Protein AF-A0A1F8E9X0-F1 (afdb_monomer_lite)

Sequence (240 aa):
MIKKILLISLILVPLVVGAEGIADKQIPKAEYLFHLYYDNGQLNADRDFQFKYDIISEEFIQGPLTTQFPYRGEIINVLGEIADHFIFDPKQGDVNFMKGKISVKAPYVADGQKVIFYDSQNQPILTIPVSDSSFCDDDGVCNADRGEDSLSCPKDCKQSLPVPPTATPTPSTGGSNGLWSGILYTLGGLILAGLAWWFFKRRKNTTSLPPPERPASSGRAGTPPNNVDTPPPPNPQNPI

Foldseek 3Di:
DDDPPDDDDPDPPPPPPPPPPPPPPPDQWKKKKFKWKAAQQAIGQDPVDPARIDIDSDHDDADDDQDPQWKKKFWAFLVRDGPDMGTDHQCSNPPPCRIDIDIDIGGDAQRTQKMFIAGSVRHTRDIGGPNVNRLAPLPLAQDVVSVGECVRHVSNHVDPDPPPPPPPDPPPDPDPDVPVVVVVVVVVVVVVVVVVVVVVVVVVPDDDDDDDDDDDDDDDDDDDDDDDDDDDDDDDDDDD

Secondary structure (DSSP, 8-state):
------------------------------EEEEEEEEETTEEEE-SS-SSSEEEESS---PPPP--SS-EEEEEEET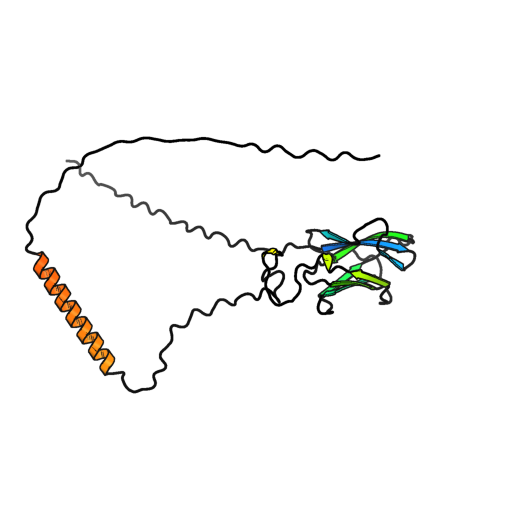TS-EEEEEEE-TTTT-TT--EEEEEEEEE--TTEEEEEEE-TTS-EEEEEE-GGG-----SS---GGGT--TTT-TTTS-----------------SS-HHHHHHHHHHHHHHHHHHHHHHHHHTT-----PPPPPP---------------PPPPPPPPP-

Radius of gyration: 37.39 Å; chains: 1; bounding box: 92×69×98 Å

Organism: NCBI:txid1802660

pLDDT: mean 77.02, std 20.47, range [37.19, 98.75]

Structure (mmCIF, N/CA/C/O backbone):
data_AF-A0A1F8E9X0-F1
#
_entry.id   AF-A0A1F8E9X0-F1
#
loop_
_atom_site.group_PDB
_atom_site.id
_atom_site.type_symbol
_atom_site.label_atom_id
_atom_site.label_alt_id
_atom_site.label_comp_id
_atom_site.label_asym_id
_atom_site.label_entity_id
_atom_site.label_seq_id
_atom_site.pdbx_PDB_ins_code
_atom_site.Cartn_x
_atom_site.Cartn_y
_atom_site.Cartn_z
_atom_site.occupancy
_atom_site.B_iso_or_equiv
_atom_site.auth_seq_id
_atom_site.auth_comp_id
_atom_site.auth_asym_id
_atom_site.auth_atom_id
_atom_site.pdbx_PDB_model_num
ATOM 1 N N . MET A 1 1 ? 17.754 58.394 -66.468 1.00 38.69 1 MET A N 1
ATOM 2 C CA . MET A 1 1 ? 18.370 57.050 -66.353 1.00 38.69 1 MET A CA 1
ATOM 3 C C . MET A 1 1 ? 18.176 56.556 -64.927 1.00 38.69 1 MET A C 1
ATOM 5 O O . MET A 1 1 ? 18.617 57.243 -64.019 1.00 38.69 1 MET A O 1
ATOM 9 N N . ILE A 1 2 ? 17.492 55.428 -64.715 1.00 37.19 2 ILE A N 1
ATOM 10 C CA . ILE A 1 2 ? 17.152 54.921 -63.372 1.00 37.19 2 ILE A CA 1
ATOM 11 C C . ILE A 1 2 ? 17.952 53.641 -63.107 1.00 37.19 2 ILE A C 1
ATOM 13 O O . ILE A 1 2 ? 17.772 52.643 -63.804 1.00 37.19 2 ILE A O 1
ATOM 17 N N . LYS A 1 3 ? 18.843 53.667 -62.106 1.00 43.59 3 LYS A N 1
ATOM 18 C CA . LYS A 1 3 ? 19.556 52.472 -61.631 1.00 43.59 3 LYS A CA 1
ATOM 19 C C . LYS A 1 3 ? 18.595 51.608 -60.812 1.00 43.59 3 LYS A C 1
ATOM 21 O O . LYS A 1 3 ? 18.179 52.012 -59.731 1.00 43.59 3 LYS A O 1
ATOM 26 N N . LYS A 1 4 ? 18.273 50.410 -61.304 1.00 46.84 4 LYS A N 1
ATOM 27 C CA . LYS A 1 4 ? 17.580 49.382 -60.515 1.00 46.84 4 LYS A CA 1
ATOM 28 C C . LYS A 1 4 ? 18.564 48.792 -59.501 1.00 46.84 4 LYS A C 1
ATOM 30 O O . LYS A 1 4 ? 19.416 47.992 -59.875 1.00 46.84 4 LYS A O 1
ATOM 35 N N . ILE A 1 5 ? 18.458 49.197 -58.237 1.00 52.59 5 ILE A N 1
ATOM 36 C CA . ILE A 1 5 ? 19.154 48.538 -57.124 1.00 52.59 5 ILE A CA 1
ATOM 37 C C . ILE A 1 5 ? 18.314 47.319 -56.740 1.00 52.59 5 ILE A C 1
ATOM 39 O O . ILE A 1 5 ? 17.203 47.462 -56.236 1.00 52.59 5 ILE A O 1
ATOM 43 N N . LEU A 1 6 ? 18.821 46.124 -57.042 1.00 51.53 6 LEU A N 1
ATOM 44 C CA . LEU A 1 6 ? 18.127 44.868 -56.771 1.00 51.53 6 LEU A CA 1
ATOM 45 C C . LEU A 1 6 ? 18.540 44.372 -55.381 1.00 51.53 6 LEU A C 1
ATOM 47 O O . LEU A 1 6 ? 19.606 43.791 -55.198 1.00 51.53 6 LEU A O 1
ATOM 51 N N . LEU A 1 7 ? 17.700 44.683 -54.395 1.00 46.94 7 LEU A N 1
ATOM 52 C CA . LEU A 1 7 ? 17.904 44.350 -52.989 1.00 46.94 7 LEU A CA 1
ATOM 53 C C . LEU A 1 7 ? 17.584 42.861 -52.776 1.00 46.94 7 LEU A C 1
ATOM 55 O O . LEU A 1 7 ? 16.424 42.471 -52.651 1.00 46.94 7 LEU A O 1
ATOM 59 N N . ILE A 1 8 ? 18.619 42.018 -52.790 1.00 52.53 8 ILE A N 1
ATOM 60 C CA . ILE A 1 8 ? 18.492 40.588 -52.483 1.00 52.53 8 ILE A CA 1
ATOM 61 C C . ILE A 1 8 ? 18.310 40.457 -50.970 1.00 52.53 8 ILE A C 1
ATOM 63 O O . ILE A 1 8 ? 19.276 40.489 -50.210 1.00 52.53 8 ILE A O 1
ATOM 67 N N . SER A 1 9 ? 17.054 40.343 -50.538 1.00 46.38 9 SER A N 1
ATOM 68 C CA . SER A 1 9 ? 16.719 40.055 -49.144 1.00 46.38 9 SER A CA 1
ATOM 69 C C . SER A 1 9 ? 17.098 38.607 -48.833 1.00 46.38 9 SER A C 1
ATOM 71 O O . SER A 1 9 ? 16.414 37.668 -49.244 1.00 46.38 9 SER A O 1
ATOM 73 N N . LEU A 1 10 ? 18.234 38.424 -48.157 1.00 54.06 10 LEU A N 1
ATOM 74 C CA . LEU A 1 10 ? 18.711 37.121 -47.709 1.00 54.06 10 LEU A CA 1
ATOM 75 C C . LEU A 1 10 ? 17.874 36.681 -46.501 1.00 54.06 10 LEU A C 1
ATOM 77 O O . LEU A 1 10 ? 18.189 37.016 -45.360 1.00 54.06 10 LEU A O 1
ATOM 81 N N . ILE A 1 11 ? 16.790 35.951 -46.760 1.00 51.44 11 ILE A N 1
ATOM 82 C CA . ILE A 1 11 ? 15.940 35.383 -45.710 1.00 51.44 11 ILE A CA 1
ATOM 83 C C . ILE A 1 11 ? 16.739 34.291 -44.987 1.00 51.44 11 ILE A C 1
ATOM 85 O O . ILE A 1 11 ? 16.805 33.150 -45.444 1.00 51.44 11 ILE A O 1
ATOM 89 N N . LEU A 1 12 ? 17.339 34.640 -43.844 1.00 44.72 12 LEU A N 1
ATOM 90 C CA . LEU A 1 12 ? 17.725 33.650 -42.843 1.00 44.72 12 LEU A CA 1
ATOM 91 C C . LEU A 1 12 ? 16.437 33.015 -42.315 1.00 44.72 12 LEU A C 1
ATOM 93 O O . LEU A 1 12 ? 15.734 33.610 -41.503 1.00 44.72 12 LEU A O 1
ATOM 97 N N . VAL A 1 13 ? 16.141 31.801 -42.771 1.00 54.06 13 VAL A N 1
ATOM 98 C CA . VAL A 1 13 ? 15.216 30.916 -42.065 1.00 54.06 13 VAL A CA 1
ATOM 99 C C . VAL A 1 13 ? 16.012 30.312 -40.906 1.00 54.06 13 VAL A C 1
ATOM 101 O O . VAL A 1 13 ? 16.928 29.529 -41.174 1.00 54.06 13 VAL A O 1
ATOM 104 N N . PRO A 1 14 ? 15.739 30.662 -39.634 1.00 53.19 14 PRO A N 1
ATOM 105 C CA . PRO A 1 14 ? 16.320 29.925 -38.526 1.00 53.19 14 PRO A CA 1
ATOM 106 C C . PRO A 1 14 ? 15.795 28.493 -38.604 1.00 53.19 14 PRO A C 1
ATOM 108 O O . PRO A 1 14 ? 14.588 28.257 -38.539 1.00 53.19 14 PRO A O 1
ATOM 111 N N . LEU A 1 15 ? 16.709 27.539 -38.776 1.00 51.22 15 LEU A N 1
ATOM 112 C CA . LEU A 1 15 ? 16.383 26.125 -38.688 1.00 51.22 15 LEU A CA 1
ATOM 113 C C . LEU A 1 15 ? 16.043 25.843 -37.219 1.00 51.22 15 LEU A C 1
ATOM 115 O O . LEU A 1 15 ? 16.935 25.627 -36.399 1.00 51.22 15 LEU A O 1
ATOM 119 N N . VAL A 1 16 ? 14.757 25.918 -36.871 1.00 50.31 16 VAL A N 1
ATOM 120 C CA . VAL A 1 16 ? 14.269 25.488 -35.560 1.00 50.31 16 VAL A CA 1
ATOM 121 C C . VAL A 1 16 ? 14.389 23.972 -35.537 1.00 50.31 16 VAL A C 1
ATOM 123 O O . VAL A 1 16 ? 13.479 23.250 -35.938 1.00 50.31 16 VAL A O 1
ATOM 126 N N . VAL A 1 17 ? 15.560 23.497 -35.114 1.00 56.03 17 VAL A N 1
ATOM 127 C CA . VAL A 1 17 ? 15.755 22.108 -34.720 1.00 56.03 17 VAL A CA 1
ATOM 128 C C . VAL A 1 17 ? 14.880 21.914 -33.493 1.00 56.03 17 VAL A C 1
ATOM 130 O O . VAL A 1 17 ? 15.237 22.332 -32.391 1.00 56.03 17 VAL A O 1
ATOM 133 N N . GLY A 1 18 ? 13.697 21.344 -33.710 1.00 46.78 18 GLY A N 1
ATOM 134 C CA . GLY A 1 18 ? 12.870 20.850 -32.628 1.00 46.78 18 GLY A CA 1
ATOM 135 C C . GLY A 1 18 ? 13.667 19.784 -31.900 1.00 46.78 18 GLY A C 1
ATOM 136 O O . GLY A 1 18 ? 13.827 18.678 -32.409 1.00 46.78 18 GLY A O 1
ATOM 137 N N . ALA A 1 19 ? 14.190 20.127 -30.726 1.00 49.09 19 ALA A N 1
ATOM 138 C CA . ALA A 1 19 ? 14.496 19.119 -29.736 1.00 49.09 19 ALA A CA 1
ATOM 139 C C . ALA A 1 19 ? 13.147 18.509 -29.354 1.00 49.09 19 ALA A C 1
ATOM 141 O O . ALA A 1 19 ? 12.387 19.109 -28.592 1.00 49.09 19 ALA A O 1
ATOM 142 N N . GLU A 1 20 ? 12.821 17.366 -29.957 1.00 49.94 20 GLU A N 1
ATOM 143 C CA . GLU A 1 20 ? 11.763 16.500 -29.460 1.00 49.94 20 GLU A CA 1
ATOM 144 C C . GLU A 1 20 ? 12.139 16.195 -28.016 1.00 49.94 20 GLU A C 1
ATOM 146 O O . GLU A 1 20 ? 13.134 15.519 -27.746 1.00 49.94 20 GLU A O 1
ATOM 151 N N . GLY A 1 21 ? 11.421 16.834 -27.090 1.00 43.50 21 GLY A N 1
ATOM 152 C CA . GLY A 1 21 ? 11.685 16.685 -25.673 1.00 43.50 21 GLY A CA 1
ATOM 153 C C . GLY A 1 21 ? 11.582 15.207 -25.360 1.00 43.50 21 GLY A C 1
ATOM 154 O O . GLY A 1 21 ? 10.518 14.622 -25.563 1.00 43.50 21 GLY A O 1
ATOM 155 N N . ILE A 1 22 ? 12.690 14.620 -24.904 1.00 51.88 22 ILE A N 1
ATOM 156 C CA . ILE A 1 22 ? 12.687 13.277 -24.340 1.00 51.88 22 ILE A CA 1
ATOM 157 C C . ILE A 1 22 ? 11.659 13.356 -23.219 1.00 51.88 22 ILE A C 1
ATOM 159 O O . ILE A 1 22 ? 11.894 14.046 -22.226 1.00 51.88 22 ILE A O 1
ATOM 163 N N . ALA A 1 23 ? 10.485 12.768 -23.444 1.00 49.59 23 ALA A N 1
ATOM 164 C CA . ALA A 1 23 ? 9.436 12.742 -22.449 1.00 49.59 23 ALA A CA 1
ATOM 165 C C . ALA A 1 23 ? 10.015 11.949 -21.286 1.00 49.59 23 ALA A C 1
ATOM 167 O O . ALA A 1 23 ? 10.199 10.736 -21.407 1.00 49.59 23 ALA A O 1
ATOM 168 N N . ASP A 1 24 ? 10.397 12.662 -20.226 1.00 49.28 24 ASP A N 1
ATOM 169 C CA . ASP A 1 24 ? 10.934 12.053 -19.024 1.00 49.28 24 ASP A CA 1
ATOM 170 C C . ASP A 1 24 ? 9.857 11.092 -18.536 1.00 49.28 24 ASP A C 1
ATOM 172 O O . ASP A 1 24 ? 8.748 11.515 -18.187 1.00 49.28 24 ASP A O 1
ATOM 176 N N . LYS A 1 25 ? 10.127 9.791 -18.688 1.00 55.78 25 LYS A N 1
ATOM 177 C CA . LYS A 1 25 ? 9.140 8.721 -18.537 1.00 55.78 25 LYS A CA 1
ATOM 178 C C . LYS A 1 25 ? 8.979 8.478 -17.044 1.00 55.78 25 LYS A C 1
ATOM 180 O O . LYS A 1 25 ? 9.417 7.468 -16.505 1.00 55.78 25 LYS A O 1
ATOM 185 N N . GLN A 1 26 ? 8.428 9.489 -16.379 1.00 59.59 26 GLN A N 1
ATOM 186 C CA . GLN A 1 26 ? 8.300 9.568 -14.942 1.00 59.59 26 GLN A CA 1
ATOM 187 C C . GLN A 1 26 ? 7.555 8.322 -14.476 1.00 59.59 26 GLN A C 1
ATOM 189 O O . GLN A 1 26 ? 6.433 8.076 -14.927 1.00 59.59 26 GLN A O 1
ATOM 194 N N . ILE A 1 27 ? 8.207 7.530 -13.616 1.00 64.12 27 ILE A N 1
ATOM 195 C CA . ILE A 1 27 ? 7.615 6.322 -13.036 1.00 64.12 27 ILE A CA 1
ATOM 196 C C . ILE A 1 27 ? 6.229 6.720 -12.513 1.00 64.12 27 ILE A C 1
ATOM 198 O O . ILE A 1 27 ? 6.151 7.702 -11.762 1.00 64.12 27 ILE A O 1
ATOM 202 N N . PRO A 1 28 ? 5.144 6.034 -12.921 1.00 70.56 28 PRO A N 1
ATOM 203 C CA . PRO A 1 28 ? 3.815 6.371 -12.446 1.00 70.56 28 PRO A CA 1
ATOM 204 C C . PRO A 1 28 ? 3.815 6.236 -10.927 1.00 70.56 28 PRO A C 1
ATOM 206 O O . PRO A 1 28 ? 3.950 5.135 -10.393 1.00 70.56 28 PRO A O 1
ATOM 209 N N . LYS A 1 29 ? 3.719 7.374 -10.233 1.00 87.62 29 LYS A N 1
ATOM 210 C CA . LYS A 1 29 ? 3.630 7.385 -8.777 1.00 87.62 29 LYS A CA 1
ATOM 211 C C . LYS A 1 29 ? 2.359 6.638 -8.399 1.00 87.62 29 LYS A C 1
ATOM 213 O O . LYS A 1 29 ? 1.285 6.951 -8.917 1.00 87.62 29 LYS A O 1
ATOM 218 N N . ALA A 1 30 ? 2.527 5.628 -7.562 1.00 92.88 30 ALA A N 1
ATOM 219 C CA . ALA A 1 30 ? 1.453 4.762 -7.138 1.00 92.88 30 ALA A CA 1
ATOM 220 C C . ALA A 1 30 ? 1.531 4.509 -5.632 1.00 92.88 30 ALA A C 1
ATOM 222 O O . ALA A 1 30 ? 2.587 4.626 -5.002 1.00 92.88 30 ALA A O 1
ATOM 223 N N . GLU A 1 31 ? 0.401 4.106 -5.076 1.00 96.81 31 GLU A N 1
ATOM 224 C CA . GLU A 1 31 ? 0.268 3.651 -3.702 1.00 96.81 31 GLU A CA 1
ATOM 225 C C . GLU A 1 31 ? -0.640 2.420 -3.635 1.00 96.81 31 GLU A C 1
ATOM 227 O O . GLU A 1 31 ? -1.533 2.228 -4.466 1.00 96.81 31 GLU A O 1
ATOM 232 N N . TYR A 1 32 ? -0.413 1.586 -2.625 1.00 97.81 32 TYR A N 1
ATOM 233 C CA . TYR A 1 32 ? -1.356 0.547 -2.238 1.00 97.81 32 TYR A CA 1
ATOM 234 C C . TYR A 1 32 ? -2.460 1.150 -1.370 1.00 97.81 32 TYR A C 1
ATOM 236 O O . TYR A 1 32 ? -2.167 1.866 -0.410 1.00 97.81 32 TYR A O 1
ATOM 244 N N . LEU A 1 33 ? -3.714 0.782 -1.634 1.00 98.06 33 LEU A N 1
ATOM 245 C CA . LEU A 1 33 ? -4.841 1.026 -0.735 1.00 98.06 33 LEU A CA 1
ATOM 246 C C . LEU A 1 33 ? -5.332 -0.305 -0.162 1.00 98.06 33 LEU A C 1
ATOM 248 O O . LEU A 1 33 ? -6.065 -1.029 -0.826 1.00 98.06 33 LEU A O 1
ATOM 252 N N . PHE A 1 34 ? -4.939 -0.637 1.068 1.00 98.38 34 PHE A N 1
ATOM 253 C CA . PHE A 1 34 ? -5.352 -1.871 1.744 1.00 98.38 34 PHE A CA 1
ATOM 254 C C . PHE A 1 34 ? -6.762 -1.760 2.330 1.00 98.38 34 PHE A C 1
ATOM 256 O O . PHE A 1 34 ? -7.045 -0.820 3.075 1.00 98.38 34 PHE A O 1
ATOM 263 N N . HIS A 1 35 ? -7.606 -2.764 2.074 1.00 98.19 35 HIS A N 1
ATOM 264 C CA . HIS A 1 35 ? -8.963 -2.878 2.625 1.00 98.19 35 HIS A CA 1
ATOM 265 C C . HIS A 1 35 ? -8.959 -3.805 3.835 1.00 98.19 35 HIS A C 1
ATOM 267 O O . HIS A 1 35 ? -8.806 -5.024 3.705 1.00 98.19 35 HIS A O 1
ATOM 273 N N . LEU A 1 36 ? -9.101 -3.229 5.027 1.00 98.19 36 LEU A N 1
ATOM 274 C CA . LEU A 1 36 ? -8.889 -3.920 6.296 1.00 98.19 36 LEU A CA 1
ATOM 275 C C . LEU A 1 36 ? -10.113 -3.804 7.212 1.00 98.19 36 LEU A C 1
ATOM 277 O O . LEU A 1 36 ? -10.936 -2.898 7.095 1.00 98.19 36 LEU A O 1
ATOM 281 N N . TYR A 1 37 ? -10.210 -4.718 8.171 1.00 98.25 37 TYR A N 1
ATOM 282 C CA . TYR A 1 37 ? -11.173 -4.684 9.262 1.00 98.25 37 TYR A CA 1
ATOM 283 C C . TYR A 1 37 ? -10.427 -4.649 10.596 1.00 98.25 37 TYR A C 1
ATOM 285 O O . TYR A 1 37 ? -9.670 -5.566 10.921 1.00 98.25 37 TYR A O 1
ATOM 293 N N . TYR A 1 38 ? -10.648 -3.592 11.368 1.00 98.31 38 TYR A N 1
ATOM 294 C CA . TYR A 1 38 ? -10.141 -3.444 12.726 1.00 98.31 38 TYR A CA 1
ATOM 295 C C . TYR A 1 38 ? -11.155 -4.008 13.726 1.00 98.31 38 TYR A C 1
ATOM 297 O O . TYR A 1 38 ? -12.349 -3.722 13.614 1.00 98.31 38 TYR A O 1
ATOM 305 N N . ASP A 1 39 ? -10.694 -4.763 14.724 1.00 97.62 39 ASP A N 1
ATOM 306 C CA . ASP A 1 39 ? -11.513 -5.198 15.864 1.00 97.62 39 ASP A CA 1
ATOM 307 C C . ASP A 1 39 ? -10.682 -5.207 17.154 1.00 97.62 39 ASP A C 1
ATOM 309 O O . ASP A 1 39 ? -9.853 -6.087 17.376 1.00 97.62 39 ASP A O 1
ATOM 313 N N . ASN A 1 40 ? -10.879 -4.194 18.002 1.00 94.75 40 ASN A N 1
ATOM 314 C CA . ASN A 1 40 ? -10.320 -4.077 19.354 1.00 94.75 40 ASN A CA 1
ATOM 315 C C . ASN A 1 40 ? -8.809 -4.350 19.478 1.00 94.75 40 ASN A C 1
ATOM 317 O O . ASN A 1 40 ? -8.346 -4.936 20.455 1.00 94.75 40 ASN A O 1
ATOM 321 N N . GLY A 1 41 ? -8.029 -3.892 18.498 1.00 93.19 41 GLY A N 1
ATOM 322 C CA . GLY A 1 41 ? -6.574 -4.067 18.465 1.00 93.19 41 GLY A CA 1
ATOM 323 C C . GLY A 1 41 ? -6.092 -5.202 17.560 1.00 93.19 41 GLY A C 1
ATOM 324 O O . GLY A 1 41 ? -4.894 -5.326 17.338 1.00 93.19 41 GLY A O 1
ATOM 325 N N . GLN A 1 42 ? -7.002 -5.999 17.001 1.00 95.94 42 GLN A N 1
ATOM 326 C CA . GLN A 1 42 ? -6.704 -6.909 15.898 1.00 95.94 42 GLN A CA 1
ATOM 327 C C . GLN A 1 42 ? -6.953 -6.221 14.555 1.00 95.94 42 GLN A C 1
ATOM 329 O O . GLN A 1 42 ? -7.802 -5.331 14.438 1.00 95.94 42 GLN A O 1
ATOM 334 N N . LEU A 1 43 ? -6.210 -6.651 13.537 1.00 97.56 43 LEU A N 1
ATOM 335 C CA . LEU A 1 43 ? -6.289 -6.138 12.178 1.00 97.56 43 LEU A CA 1
ATOM 336 C C . LEU A 1 43 ? -6.377 -7.318 11.216 1.00 97.56 43 LEU A C 1
ATOM 338 O O . LEU A 1 43 ? -5.438 -8.099 11.094 1.00 97.56 43 LEU A O 1
ATOM 342 N N . ASN A 1 44 ? -7.502 -7.429 10.524 1.00 97.69 44 ASN A N 1
ATOM 343 C CA . ASN A 1 44 ? -7.772 -8.493 9.568 1.00 97.69 44 ASN A CA 1
ATOM 344 C C . ASN A 1 44 ? -7.913 -7.886 8.167 1.00 97.69 44 ASN A C 1
ATOM 346 O O . ASN A 1 44 ? -8.304 -6.730 8.028 1.00 97.69 44 ASN A O 1
ATOM 350 N N . ALA A 1 45 ? -7.654 -8.658 7.114 1.00 97.19 45 ALA A N 1
ATOM 351 C CA . ALA A 1 45 ? -8.038 -8.238 5.767 1.00 97.19 45 ALA A CA 1
ATOM 352 C C . ALA A 1 45 ? -9.577 -8.233 5.644 1.00 97.19 45 ALA A C 1
ATOM 354 O O . ALA A 1 45 ? -10.226 -9.161 6.140 1.00 97.19 45 ALA A O 1
ATOM 355 N N . ASP A 1 46 ? -10.169 -7.222 4.997 1.00 96.75 46 ASP A N 1
ATOM 356 C CA . ASP A 1 46 ? -11.628 -7.151 4.843 1.00 96.75 46 ASP A CA 1
ATOM 357 C C . ASP A 1 46 ? -12.127 -8.380 4.063 1.00 96.75 46 ASP A C 1
ATOM 359 O O . ASP A 1 46 ? -11.543 -8.807 3.060 1.00 96.75 46 ASP A O 1
ATOM 363 N N . ARG A 1 47 ? -13.191 -9.005 4.567 1.00 95.50 47 ARG A N 1
ATOM 364 C CA . ARG A 1 47 ? -13.776 -10.225 4.005 1.00 95.50 47 ARG A CA 1
ATOM 365 C C . ARG A 1 47 ? -14.680 -9.943 2.812 1.00 95.50 47 ARG A C 1
ATOM 367 O O . ARG A 1 47 ? -14.866 -10.850 2.007 1.00 95.50 47 ARG A O 1
ATOM 374 N N . ASP A 1 48 ? -15.187 -8.719 2.693 1.00 95.88 48 ASP A N 1
ATOM 375 C CA . ASP A 1 48 ? -16.152 -8.349 1.655 1.00 95.88 48 ASP A CA 1
ATOM 376 C C . ASP A 1 48 ? -15.475 -7.980 0.323 1.00 95.88 48 ASP A C 1
ATOM 378 O O . ASP A 1 48 ? -16.138 -7.923 -0.709 1.00 95.88 48 ASP A O 1
ATOM 382 N N . PHE A 1 49 ? -14.153 -7.770 0.325 1.00 92.88 49 PHE A N 1
ATOM 383 C CA . PHE A 1 49 ? -13.364 -7.540 -0.885 1.00 92.88 49 PHE A CA 1
ATOM 384 C C . PHE A 1 49 ? -12.673 -8.827 -1.350 1.00 92.88 49 PHE A C 1
ATOM 386 O O . PHE A 1 49 ? -12.074 -9.555 -0.552 1.00 92.88 49 PHE A O 1
ATOM 393 N N . GLN A 1 50 ? -12.710 -9.095 -2.658 1.00 90.25 50 GLN A N 1
ATOM 394 C CA . GLN A 1 50 ? -11.974 -10.204 -3.272 1.00 90.25 50 GLN A CA 1
ATOM 395 C C . GLN A 1 50 ? -10.457 -9.976 -3.164 1.00 90.25 50 GLN A C 1
ATOM 397 O O . GLN A 1 50 ? -9.743 -10.819 -2.620 1.00 90.25 50 GLN A O 1
ATOM 402 N N . PHE A 1 51 ? -9.992 -8.810 -3.614 1.00 90.88 51 PHE A N 1
ATOM 403 C CA . PHE A 1 51 ? -8.610 -8.349 -3.486 1.00 90.88 51 PHE A CA 1
ATOM 404 C C . PHE A 1 51 ? -8.431 -7.604 -2.160 1.00 90.88 51 PHE A C 1
ATOM 406 O O . PHE A 1 51 ? -9.340 -6.916 -1.706 1.00 90.88 51 PHE A O 1
ATOM 413 N N . LYS A 1 52 ? -7.287 -7.774 -1.487 1.00 95.75 52 LYS A N 1
ATOM 414 C CA . LYS A 1 52 ? -7.066 -7.174 -0.150 1.00 95.75 52 LYS A CA 1
ATOM 415 C C . LYS A 1 52 ? -6.461 -5.774 -0.205 1.00 95.75 52 LYS A C 1
ATOM 417 O O . LYS A 1 52 ? -6.309 -5.127 0.829 1.00 95.75 52 LYS A O 1
ATOM 422 N N . TYR A 1 53 ? -6.138 -5.329 -1.409 1.00 97.75 53 TYR A N 1
ATOM 423 C CA . TYR A 1 53 ? -5.629 -4.013 -1.726 1.00 97.75 53 TYR A CA 1
ATOM 424 C C . TYR A 1 53 ? -5.974 -3.669 -3.175 1.00 97.75 53 TYR A C 1
ATOM 426 O O . TYR A 1 53 ? -6.153 -4.575 -3.992 1.00 97.75 53 TYR A O 1
ATOM 434 N N . ASP A 1 54 ? -6.004 -2.376 -3.471 1.00 96.88 54 ASP A N 1
ATOM 435 C CA . ASP A 1 54 ? -5.939 -1.834 -4.828 1.00 96.88 54 ASP A CA 1
ATOM 436 C C . ASP A 1 54 ? -4.591 -1.123 -5.041 1.00 96.88 54 ASP A C 1
ATOM 438 O O . ASP A 1 54 ? -3.902 -0.783 -4.074 1.00 96.88 54 ASP A O 1
ATOM 442 N N . ILE A 1 55 ? -4.228 -0.868 -6.300 1.00 95.44 55 ILE A N 1
ATOM 443 C CA . ILE A 1 55 ? -3.136 0.044 -6.671 1.00 95.44 55 ILE A CA 1
ATOM 444 C C . ILE A 1 55 ? -3.777 1.312 -7.228 1.00 95.44 55 ILE A C 1
ATOM 446 O O . ILE A 1 55 ? -4.549 1.243 -8.187 1.00 95.44 55 ILE A O 1
ATOM 450 N N . ILE A 1 56 ? -3.451 2.465 -6.655 1.00 95.94 56 ILE A N 1
ATOM 451 C CA . ILE A 1 56 ? -3.956 3.764 -7.106 1.00 95.94 56 ILE A CA 1
ATOM 452 C C . ILE A 1 56 ? -2.791 4.550 -7.697 1.00 95.94 56 ILE A C 1
ATOM 454 O O . ILE A 1 56 ? -1.717 4.594 -7.104 1.00 95.94 56 ILE A O 1
ATOM 458 N N . SER A 1 57 ? -2.993 5.187 -8.854 1.00 93.56 57 SER A N 1
ATOM 459 C CA . SER A 1 57 ? -2.012 6.081 -9.494 1.00 93.56 57 SER A CA 1
ATOM 460 C C . SER A 1 57 ? -1.948 7.456 -8.806 1.00 93.56 57 SER A C 1
ATOM 462 O O . SER A 1 57 ? -2.138 8.497 -9.435 1.00 93.56 57 SER A O 1
ATOM 464 N N . GLU A 1 58 ? -1.729 7.441 -7.493 1.00 93.88 58 GLU A N 1
ATOM 465 C CA . GLU A 1 58 ? -1.499 8.603 -6.638 1.00 93.88 58 GLU A CA 1
ATOM 466 C C . GLU A 1 58 ? -0.096 8.524 -6.018 1.00 93.88 58 GLU A C 1
ATOM 468 O O . GLU A 1 58 ? 0.471 7.451 -5.824 1.00 93.88 58 GLU A O 1
ATOM 473 N N . GLU A 1 59 ? 0.483 9.677 -5.688 1.00 93.75 59 GLU A N 1
ATOM 474 C CA . GLU A 1 59 ? 1.686 9.721 -4.859 1.00 93.75 59 GLU A CA 1
ATOM 475 C C . GLU A 1 59 ? 1.322 9.405 -3.409 1.00 93.75 59 GLU A C 1
ATOM 477 O O . GLU A 1 59 ? 0.439 10.055 -2.846 1.00 93.75 59 GLU A O 1
ATOM 482 N N . PHE A 1 60 ? 2.026 8.447 -2.795 1.00 96.12 60 PHE A N 1
ATOM 483 C CA . PHE A 1 60 ? 1.833 8.140 -1.383 1.00 96.12 60 PHE A CA 1
ATOM 484 C C . PHE A 1 60 ? 2.121 9.372 -0.519 1.00 96.12 60 PHE A C 1
ATOM 486 O O . PHE A 1 60 ? 3.255 9.847 -0.421 1.00 96.12 60 PHE A O 1
ATOM 493 N N . ILE A 1 61 ? 1.080 9.861 0.151 1.00 95.75 61 ILE A N 1
ATOM 494 C CA . ILE A 1 61 ? 1.172 10.905 1.167 1.00 95.75 61 ILE A CA 1
ATOM 495 C C . ILE A 1 61 ? 0.704 10.299 2.483 1.00 95.75 61 ILE A C 1
ATOM 497 O O . ILE A 1 61 ? -0.449 9.885 2.625 1.00 95.75 61 ILE A O 1
ATOM 501 N N . GLN A 1 62 ? 1.604 10.268 3.464 1.00 95.69 62 GLN A N 1
ATOM 502 C CA . GLN A 1 62 ? 1.302 9.755 4.791 1.00 95.69 62 GLN A CA 1
ATOM 503 C C . GLN A 1 62 ? 0.159 10.555 5.439 1.00 95.69 62 GLN A C 1
ATOM 505 O O . GLN A 1 62 ? 0.229 11.779 5.575 1.00 95.69 62 GLN A O 1
ATOM 510 N N . GLY A 1 63 ? -0.893 9.847 5.858 1.00 90.81 63 GLY A N 1
ATOM 511 C CA . GLY A 1 63 ? -2.045 10.443 6.533 1.00 90.81 63 GLY A CA 1
ATOM 512 C C . GLY A 1 63 ? -1.708 11.033 7.914 1.00 90.81 63 GLY A C 1
ATOM 513 O O . GLY A 1 63 ? -0.679 10.695 8.508 1.00 90.81 63 GLY A O 1
ATOM 514 N N . PRO A 1 64 ? -2.577 11.905 8.459 1.00 93.00 64 PRO A N 1
ATOM 515 C CA . PRO A 1 64 ? -2.376 12.492 9.779 1.00 93.00 64 PRO A CA 1
ATOM 516 C C . PRO A 1 64 ? -2.360 11.416 10.873 1.00 93.00 64 PRO A C 1
ATOM 518 O O . PRO A 1 64 ? -3.184 10.502 10.880 1.00 93.00 64 PRO A O 1
ATOM 521 N N . LEU A 1 65 ? -1.442 11.558 11.831 1.00 95.88 65 LEU A N 1
ATOM 522 C CA . LEU A 1 65 ? -1.349 10.687 13.001 1.00 95.88 65 LEU A CA 1
ATOM 523 C C . LEU A 1 65 ? -1.936 11.378 14.228 1.00 95.88 65 LEU A C 1
ATOM 525 O O . LEU A 1 65 ? -1.423 12.388 14.706 1.00 95.88 65 LEU A O 1
ATOM 529 N N . THR A 1 66 ? -3.005 10.793 14.747 1.00 95.62 66 THR A N 1
ATOM 530 C CA . THR A 1 66 ? -3.770 11.267 15.908 1.00 95.62 66 THR A CA 1
ATOM 531 C C . THR A 1 66 ? -3.517 10.462 17.184 1.00 95.62 66 THR A C 1
ATOM 533 O O . THR A 1 66 ? -3.970 10.846 18.261 1.00 95.62 66 THR A O 1
ATOM 536 N N . THR A 1 67 ? -2.753 9.374 17.085 1.00 94.56 67 THR A N 1
ATOM 537 C CA . THR A 1 67 ? -2.361 8.499 18.195 1.00 94.56 67 THR A CA 1
ATOM 538 C C . THR A 1 67 ? -0.875 8.651 18.524 1.00 94.56 67 THR A C 1
ATOM 540 O O . THR A 1 67 ? -0.046 8.864 17.642 1.00 94.56 67 THR A O 1
ATOM 543 N N . GLN A 1 68 ? -0.523 8.489 19.803 1.00 94.56 68 GLN A N 1
ATOM 544 C CA . GLN A 1 68 ? 0.875 8.384 20.251 1.00 94.56 68 GLN A CA 1
ATOM 545 C C . GLN A 1 68 ? 1.498 7.018 19.921 1.00 94.56 68 GLN A C 1
ATOM 547 O O . GLN A 1 68 ? 2.716 6.871 19.941 1.00 94.56 68 GLN A O 1
ATOM 552 N N . PHE A 1 69 ? 0.658 6.023 19.628 1.00 95.44 69 PHE A N 1
ATOM 553 C CA . PHE A 1 69 ? 1.043 4.633 19.416 1.00 95.44 69 PHE A CA 1
ATOM 554 C C . PHE A 1 69 ? 0.467 4.140 18.076 1.00 95.44 69 PHE A C 1
ATOM 556 O O . PHE A 1 69 ? -0.547 3.434 18.070 1.00 95.44 69 PHE A O 1
ATOM 563 N N . PRO A 1 70 ? 1.038 4.577 16.937 1.00 97.38 70 PRO A N 1
ATOM 564 C CA . PRO A 1 70 ? 0.568 4.184 15.614 1.00 97.38 70 PRO A CA 1
ATOM 565 C C . PRO A 1 70 ? 0.908 2.722 15.315 1.00 97.38 70 PRO A C 1
ATOM 567 O O . PRO A 1 70 ? 1.796 2.131 15.928 1.00 97.38 70 PRO A O 1
ATOM 570 N N . TYR A 1 71 ? 0.199 2.154 14.346 1.00 98.19 71 TYR A N 1
ATOM 571 C CA . TYR A 1 71 ? 0.528 0.855 13.764 1.00 98.19 71 TYR A CA 1
ATOM 572 C C . TYR A 1 71 ? 1.553 1.074 12.644 1.00 98.19 71 TYR A C 1
ATOM 574 O O . TYR A 1 71 ? 1.593 2.157 12.052 1.00 98.19 71 TYR A O 1
ATOM 582 N N . ARG A 1 72 ? 2.374 0.062 12.340 1.00 98.31 72 ARG A N 1
ATOM 583 C CA . ARG A 1 72 ? 3.353 0.101 11.236 1.00 98.31 72 ARG A CA 1
ATOM 584 C C . ARG A 1 72 ? 3.017 -0.954 10.190 1.00 98.31 72 ARG A C 1
ATOM 586 O O . ARG A 1 72 ? 2.564 -2.037 10.538 1.00 98.31 72 ARG A O 1
ATOM 593 N N . GLY A 1 73 ? 3.275 -0.661 8.925 1.00 98.62 73 GLY A N 1
ATOM 594 C CA . GLY A 1 73 ? 3.451 -1.666 7.885 1.00 98.62 73 GLY A CA 1
ATOM 595 C C . GLY A 1 73 ? 4.876 -1.635 7.339 1.00 98.62 73 GLY A C 1
ATOM 596 O O . GLY A 1 73 ? 5.483 -0.569 7.251 1.00 98.62 73 GLY A O 1
ATOM 597 N N . GLU A 1 74 ? 5.407 -2.800 6.985 1.00 98.75 74 GLU A N 1
ATOM 598 C CA . GLU A 1 74 ? 6.675 -2.966 6.266 1.00 98.75 74 GLU A CA 1
ATOM 599 C C . GLU A 1 74 ? 6.405 -3.713 4.966 1.00 98.75 74 GLU A C 1
ATOM 601 O O . GLU A 1 74 ? 5.714 -4.736 4.961 1.00 98.75 74 GLU A O 1
ATOM 606 N N . ILE A 1 75 ? 6.952 -3.198 3.872 1.00 98.56 75 ILE A N 1
ATOM 607 C CA . ILE A 1 75 ? 6.835 -3.775 2.539 1.00 98.56 75 ILE A CA 1
ATOM 608 C C . ILE A 1 75 ? 8.103 -4.570 2.273 1.00 98.56 75 ILE A C 1
ATOM 610 O O . ILE A 1 75 ? 9.204 -4.023 2.276 1.00 98.56 75 ILE A O 1
ATOM 614 N N . ILE A 1 76 ? 7.937 -5.872 2.072 1.00 98.19 76 ILE A N 1
ATOM 615 C CA . ILE A 1 76 ? 9.026 -6.815 1.857 1.00 98.19 76 ILE A CA 1
ATOM 616 C C . ILE A 1 76 ? 9.101 -7.134 0.364 1.00 98.19 76 ILE A C 1
ATOM 618 O O . ILE A 1 76 ? 8.096 -7.564 -0.213 1.00 98.19 76 ILE A O 1
ATOM 622 N N . ASN A 1 77 ? 10.268 -6.943 -0.253 1.00 95.75 77 ASN A N 1
ATOM 623 C CA . ASN A 1 77 ? 10.484 -7.260 -1.668 1.00 95.75 77 ASN A CA 1
ATOM 624 C C . ASN A 1 77 ? 10.674 -8.770 -1.920 1.00 95.75 77 ASN A C 1
ATOM 626 O O . ASN A 1 77 ? 10.706 -9.583 -0.989 1.00 95.75 77 ASN A O 1
ATOM 630 N N . VAL A 1 78 ? 10.814 -9.160 -3.190 1.00 93.38 78 VAL A N 1
ATOM 631 C CA . VAL A 1 78 ? 11.085 -10.551 -3.603 1.00 93.38 78 VAL A CA 1
ATOM 632 C C . VAL A 1 78 ? 12.368 -11.140 -3.001 1.00 93.38 78 VAL A C 1
ATOM 634 O O . VAL A 1 78 ? 12.418 -12.350 -2.772 1.00 93.38 78 VAL A O 1
ATOM 637 N N . LEU A 1 79 ? 13.357 -10.306 -2.656 1.00 92.75 79 LEU A N 1
ATOM 638 C CA . LEU A 1 79 ? 14.607 -10.710 -1.994 1.00 92.75 79 LEU A CA 1
ATOM 639 C C . LEU A 1 79 ? 14.462 -10.913 -0.472 1.00 92.75 79 LEU A C 1
ATOM 641 O O . LEU A 1 79 ? 15.376 -11.431 0.170 1.00 92.75 79 LEU A O 1
ATOM 645 N N . GLY A 1 80 ? 13.317 -10.550 0.116 1.00 95.69 80 GLY A N 1
ATOM 646 C CA . GLY A 1 80 ? 13.078 -10.630 1.560 1.00 95.69 80 GLY A CA 1
ATOM 647 C C . GLY A 1 80 ? 13.572 -9.415 2.355 1.00 95.69 80 GLY A C 1
ATOM 648 O O . GLY A 1 80 ? 13.597 -9.466 3.584 1.00 95.69 80 GLY A O 1
ATOM 649 N N . GLU A 1 81 ? 13.952 -8.334 1.677 1.00 96.38 81 GLU A N 1
ATOM 650 C CA . GLU A 1 81 ? 14.419 -7.077 2.264 1.00 96.38 81 GLU A CA 1
ATOM 651 C C . GLU A 1 81 ? 13.239 -6.130 2.529 1.00 96.38 81 GLU A C 1
ATOM 653 O O . GLU A 1 81 ? 12.235 -6.167 1.817 1.00 96.38 81 GLU A O 1
ATOM 658 N N . ILE A 1 82 ? 13.359 -5.250 3.530 1.00 97.88 82 ILE A N 1
ATOM 659 C CA . ILE A 1 82 ? 12.390 -4.164 3.742 1.00 97.88 82 ILE A CA 1
ATOM 660 C C . ILE A 1 82 ? 12.662 -3.089 2.684 1.00 97.88 82 ILE A C 1
ATOM 662 O O . ILE A 1 82 ? 13.647 -2.360 2.787 1.00 97.88 82 ILE A O 1
ATOM 666 N N . ALA A 1 83 ? 11.796 -3.009 1.676 1.00 96.31 83 ALA A N 1
ATOM 667 C CA . ALA A 1 83 ? 11.878 -2.013 0.613 1.00 96.31 83 ALA A CA 1
ATOM 668 C C . ALA A 1 83 ? 11.346 -0.649 1.069 1.00 96.31 83 ALA A C 1
ATOM 670 O O . ALA A 1 83 ? 11.949 0.377 0.766 1.00 96.31 83 ALA A O 1
ATOM 671 N N . ASP A 1 84 ? 10.246 -0.641 1.829 1.00 97.69 84 ASP A N 1
ATOM 672 C CA . ASP A 1 84 ? 9.712 0.572 2.451 1.00 97.69 84 ASP A CA 1
ATOM 673 C C . ASP A 1 84 ? 8.862 0.256 3.697 1.00 97.69 84 ASP A C 1
ATOM 675 O O . ASP A 1 84 ? 8.598 -0.903 4.033 1.00 97.69 84 ASP A O 1
ATOM 679 N N . HIS A 1 85 ? 8.423 1.295 4.400 1.00 97.94 85 HIS A N 1
ATOM 680 C CA . HIS A 1 85 ? 7.606 1.229 5.601 1.00 97.94 85 HIS A CA 1
ATOM 681 C C . HIS A 1 85 ? 6.646 2.420 5.686 1.00 97.94 85 HIS A C 1
ATOM 683 O O . HIS A 1 85 ? 6.899 3.503 5.168 1.00 97.94 85 HIS A O 1
ATOM 689 N N . PHE A 1 86 ? 5.533 2.235 6.387 1.00 98.38 86 PHE A N 1
ATOM 690 C CA . PHE A 1 86 ? 4.523 3.270 6.595 1.00 98.38 86 PHE A CA 1
ATOM 691 C C . PHE A 1 86 ? 3.895 3.123 7.978 1.00 98.38 86 PHE A C 1
ATOM 693 O O . PHE A 1 86 ? 3.934 2.050 8.578 1.00 98.38 86 PHE A O 1
ATOM 700 N N . ILE A 1 87 ? 3.298 4.193 8.502 1.00 98.25 87 ILE A N 1
ATOM 701 C CA . ILE A 1 87 ? 2.608 4.176 9.797 1.00 98.25 87 ILE A CA 1
ATOM 702 C C . ILE A 1 87 ? 1.228 4.821 9.693 1.00 98.25 87 ILE A C 1
ATOM 704 O O . ILE A 1 87 ? 1.030 5.762 8.925 1.00 98.25 87 ILE A O 1
ATOM 708 N N . PHE A 1 88 ? 0.272 4.304 10.463 1.00 97.94 88 PHE A N 1
ATOM 709 C CA . PHE A 1 88 ? -1.135 4.697 10.394 1.00 97.94 88 PHE A CA 1
ATOM 710 C C . PHE A 1 88 ? -1.827 4.616 11.761 1.00 97.94 88 PHE A C 1
ATOM 712 O O . PHE A 1 88 ? -1.400 3.891 12.662 1.00 97.94 88 PHE A O 1
ATOM 719 N N . ASP A 1 89 ? -2.924 5.359 11.909 1.00 97.50 89 ASP A N 1
ATOM 720 C CA . ASP A 1 89 ? -3.838 5.255 13.046 1.00 97.50 89 ASP A CA 1
ATOM 721 C C . ASP A 1 89 ? -5.099 4.482 12.610 1.00 97.50 89 ASP A C 1
ATOM 723 O O . ASP A 1 89 ? -5.908 5.040 11.862 1.00 97.50 89 ASP A O 1
ATOM 727 N N . PRO A 1 90 ? -5.316 3.225 13.052 1.00 96.81 90 PRO A N 1
ATOM 728 C CA . PRO A 1 90 ? -6.519 2.470 12.697 1.00 96.81 90 PRO A CA 1
ATOM 729 C C . PRO A 1 90 ? -7.809 3.083 13.261 1.00 96.81 90 PRO A C 1
ATOM 731 O O . PRO A 1 90 ? -8.891 2.704 12.827 1.00 96.81 90 PRO A O 1
ATOM 734 N N . LYS A 1 91 ? -7.718 4.015 14.220 1.00 96.62 91 LYS A N 1
ATOM 735 C CA . LYS A 1 91 ? -8.867 4.736 14.783 1.00 96.62 91 LYS A CA 1
ATOM 736 C C . LYS A 1 91 ? -9.091 6.114 14.162 1.00 96.62 91 LYS A C 1
ATOM 738 O O . LYS A 1 91 ? -10.123 6.722 14.428 1.00 96.62 91 LYS A O 1
ATOM 743 N N . GLN A 1 92 ? -8.129 6.627 13.388 1.00 95.00 92 GLN A N 1
ATOM 744 C CA . GLN A 1 92 ? -8.155 7.971 12.785 1.00 95.00 92 GLN A CA 1
ATOM 745 C C . GLN A 1 92 ? -8.533 9.089 13.789 1.00 95.00 92 GLN A C 1
ATOM 747 O O . GLN A 1 92 ? -9.186 10.071 13.442 1.00 95.00 92 GLN A O 1
ATOM 752 N N . GLY A 1 93 ? -8.148 8.916 15.060 1.00 93.94 93 GLY A N 1
ATOM 753 C CA . GLY A 1 93 ? -8.424 9.852 16.152 1.00 93.94 93 GLY A CA 1
ATOM 754 C C . GLY A 1 93 ? -9.760 9.672 16.883 1.00 93.94 93 GLY A C 1
ATOM 755 O O . GLY A 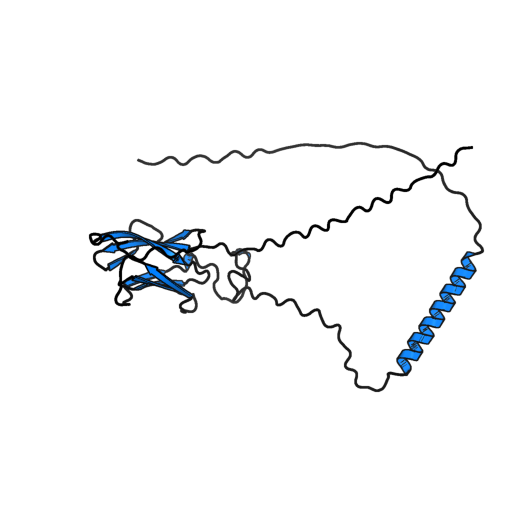1 93 ? -9.944 10.294 17.930 1.00 93.94 93 GLY A O 1
ATOM 756 N N . ASP A 1 94 ? -10.671 8.805 16.424 1.00 95.81 94 ASP A N 1
ATOM 757 C CA . ASP A 1 94 ? -11.879 8.476 17.188 1.00 95.81 94 ASP A CA 1
ATOM 758 C C . ASP A 1 94 ? -11.568 7.456 18.291 1.00 95.81 94 ASP A C 1
ATOM 760 O O . ASP A 1 94 ? -11.458 6.247 18.078 1.00 95.81 94 ASP A O 1
ATOM 764 N N . VAL A 1 95 ? -11.476 7.950 19.525 1.00 93.56 95 VAL A N 1
ATOM 765 C CA . VAL A 1 95 ? -11.266 7.123 20.722 1.00 93.56 95 VAL A CA 1
ATOM 766 C C . VAL A 1 95 ? -12.357 6.061 20.927 1.00 93.56 95 VAL A C 1
ATOM 768 O O . VAL A 1 95 ? -12.079 5.029 21.541 1.00 93.56 95 VAL A O 1
ATOM 771 N N . ASN A 1 96 ? -13.561 6.274 20.383 1.00 96.56 96 ASN A N 1
ATOM 772 C CA . ASN A 1 96 ? -14.698 5.353 20.463 1.00 96.56 96 ASN A CA 1
ATOM 773 C C . ASN A 1 96 ? -14.725 4.334 19.314 1.00 96.56 96 ASN A C 1
ATOM 775 O O . ASN A 1 96 ? -15.545 3.412 19.341 1.00 96.56 96 ASN A O 1
ATOM 779 N N . PHE A 1 97 ? -13.830 4.450 18.326 1.00 96.75 97 PHE A N 1
ATOM 780 C CA . PHE A 1 97 ? -13.704 3.463 17.264 1.00 96.75 97 PHE A CA 1
ATOM 781 C C . PHE A 1 97 ? -13.107 2.173 17.835 1.00 96.75 97 PHE A C 1
ATOM 783 O O . PHE A 1 97 ? -11.904 2.052 18.091 1.00 96.75 97 PHE A O 1
ATOM 790 N N . MET A 1 98 ? -13.987 1.212 18.107 1.00 96.75 98 MET A N 1
ATOM 791 C CA . MET A 1 98 ? -13.629 -0.095 18.663 1.00 96.75 98 MET A CA 1
ATOM 792 C C . MET A 1 98 ? -13.512 -1.162 17.575 1.00 96.75 98 MET A C 1
ATOM 794 O O . MET A 1 98 ? -12.682 -2.055 17.695 1.00 96.75 98 MET A O 1
ATOM 798 N N . LYS A 1 99 ? -14.313 -1.065 16.507 1.00 97.94 99 LYS A N 1
ATOM 799 C CA . LYS A 1 99 ? -14.259 -1.972 15.356 1.00 97.94 99 LYS A CA 1
ATOM 800 C C . LYS A 1 99 ? -14.889 -1.358 14.111 1.00 97.94 99 LYS A C 1
ATOM 802 O O . LYS A 1 99 ? -15.821 -0.563 14.225 1.00 97.94 99 LYS A O 1
ATOM 807 N N . GLY A 1 100 ? -14.449 -1.799 12.938 1.00 97.75 100 GL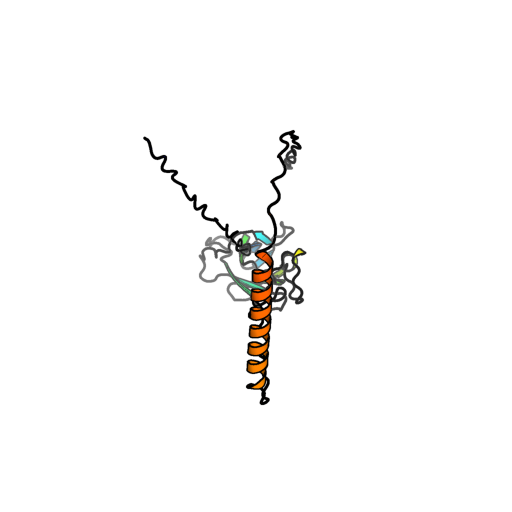Y A N 1
ATOM 808 C CA . GLY A 1 100 ? -15.015 -1.389 11.657 1.00 97.75 100 GLY A CA 1
ATOM 809 C C . GLY A 1 100 ? -14.059 -1.598 10.488 1.00 97.75 100 GLY A C 1
ATOM 810 O O . GLY A 1 100 ? -12.910 -1.999 10.665 1.00 97.75 100 GLY A O 1
ATOM 811 N N . LYS A 1 101 ? -14.548 -1.304 9.283 1.00 97.81 101 LYS A N 1
ATOM 812 C CA . LYS A 1 101 ? -13.721 -1.260 8.074 1.00 97.81 101 LYS A CA 1
ATOM 813 C C . LYS A 1 101 ? -12.834 -0.022 8.095 1.00 97.81 101 LYS A C 1
ATOM 815 O O . LYS A 1 101 ? -13.307 1.051 8.465 1.00 97.81 101 LYS A O 1
ATOM 820 N N . ILE A 1 102 ? -11.588 -0.174 7.664 1.00 97.56 102 ILE A N 1
ATOM 821 C CA . ILE A 1 102 ? -10.634 0.917 7.474 1.00 97.56 102 ILE A CA 1
ATOM 822 C C . ILE A 1 102 ? -9.889 0.719 6.153 1.00 97.56 102 ILE A C 1
ATOM 824 O O . ILE A 1 102 ? -9.680 -0.414 5.714 1.00 97.56 102 ILE A O 1
ATOM 828 N N . SER A 1 103 ? -9.447 1.820 5.554 1.00 97.38 103 SER A N 1
ATOM 829 C CA . SER A 1 103 ? -8.553 1.795 4.396 1.00 97.38 103 SER A CA 1
ATOM 830 C C . SER A 1 103 ? -7.200 2.378 4.789 1.00 97.38 103 SER A C 1
ATOM 832 O O . SER A 1 103 ? -7.145 3.412 5.458 1.00 97.38 103 SER A O 1
ATOM 834 N N . VAL A 1 104 ? -6.113 1.711 4.400 1.00 97.81 104 VAL A N 1
ATOM 835 C CA . VAL A 1 104 ? -4.744 2.107 4.763 1.00 97.81 104 VAL A CA 1
ATOM 836 C C . VAL A 1 104 ? -3.916 2.301 3.497 1.00 97.81 104 VAL A C 1
ATOM 838 O O . VAL A 1 104 ? -3.732 1.357 2.733 1.00 97.81 104 VAL A O 1
ATOM 841 N N . LYS A 1 105 ? -3.432 3.530 3.288 1.00 98.06 105 LYS A N 1
ATOM 842 C CA . LYS A 1 105 ? -2.516 3.892 2.198 1.00 98.06 105 LYS A CA 1
ATOM 843 C C . LYS A 1 105 ? -1.078 3.481 2.543 1.00 98.06 105 LYS A C 1
ATOM 845 O O . LYS A 1 105 ? -0.676 3.601 3.703 1.00 98.06 105 LYS A O 1
ATOM 850 N N . ALA A 1 106 ? -0.309 3.052 1.548 1.00 98.12 106 ALA A N 1
ATOM 851 C CA . ALA A 1 106 ? 1.107 2.696 1.671 1.00 98.12 106 ALA A CA 1
ATOM 852 C C . ALA A 1 106 ? 1.863 2.950 0.350 1.00 98.12 106 ALA A C 1
ATOM 854 O O . ALA A 1 106 ? 1.242 2.870 -0.709 1.00 98.12 106 ALA A O 1
ATOM 855 N N . PRO A 1 107 ? 3.182 3.210 0.369 1.00 97.19 107 PRO A N 1
ATOM 856 C CA . PRO A 1 107 ? 3.964 3.402 -0.854 1.00 97.19 107 PRO A CA 1
ATOM 857 C C . PRO A 1 107 ? 3.933 2.149 -1.741 1.00 97.19 107 PRO A C 1
ATOM 859 O O . PRO A 1 107 ? 4.014 1.031 -1.237 1.00 97.19 107 PRO A O 1
ATOM 862 N N . TYR A 1 108 ? 3.796 2.315 -3.059 1.00 96.00 108 TYR A N 1
ATOM 863 C CA . TYR A 1 108 ? 3.887 1.189 -3.991 1.00 96.00 108 TYR A CA 1
ATOM 864 C C . TYR A 1 108 ? 5.349 0.785 -4.229 1.00 96.00 108 TYR A C 1
ATOM 866 O O . TYR A 1 108 ? 6.222 1.642 -4.368 1.00 96.00 108 TYR A O 1
ATOM 874 N N . VAL A 1 109 ? 5.603 -0.523 -4.322 1.00 94.69 109 VAL A N 1
ATOM 875 C CA . VAL A 1 109 ? 6.933 -1.106 -4.546 1.00 94.69 109 VAL A CA 1
ATOM 876 C C . VAL A 1 109 ? 6.839 -2.121 -5.688 1.00 94.69 109 VAL A C 1
ATOM 878 O O . VAL A 1 109 ? 6.089 -3.091 -5.601 1.00 94.69 109 VAL A O 1
ATOM 881 N N . ALA A 1 110 ? 7.597 -1.895 -6.763 1.00 92.69 110 ALA A N 1
ATOM 882 C CA . ALA A 1 110 ? 7.481 -2.648 -8.016 1.00 92.69 110 ALA A CA 1
ATOM 883 C C . ALA A 1 110 ? 8.024 -4.092 -7.957 1.00 92.69 110 ALA A C 1
ATOM 885 O O . ALA A 1 110 ? 7.601 -4.919 -8.767 1.00 92.69 110 ALA A O 1
ATOM 886 N N . ASP A 1 111 ? 8.917 -4.379 -6.999 1.00 93.50 111 ASP A N 1
ATOM 887 C CA . ASP A 1 111 ? 9.443 -5.703 -6.626 1.00 93.50 111 ASP A CA 1
ATOM 888 C C . ASP A 1 111 ? 8.802 -6.241 -5.318 1.00 93.50 111 ASP A C 1
ATOM 890 O O . ASP A 1 111 ? 9.380 -7.069 -4.609 1.00 93.50 111 ASP A O 1
ATOM 894 N N . GLY A 1 112 ? 7.612 -5.744 -4.952 1.00 96.12 112 GLY A N 1
ATOM 895 C CA . GLY A 1 112 ? 6.925 -6.046 -3.694 1.00 96.12 112 GLY A CA 1
ATOM 896 C C . GLY A 1 112 ? 6.362 -7.471 -3.614 1.00 96.12 112 GLY A C 1
ATOM 897 O O . GLY A 1 112 ? 5.467 -7.849 -4.364 1.00 96.12 112 GLY A O 1
ATOM 898 N N . GLN A 1 113 ? 6.798 -8.259 -2.625 1.00 96.94 113 GLN A N 1
ATOM 899 C CA . GLN A 1 113 ? 6.295 -9.617 -2.378 1.00 96.94 113 GLN A CA 1
ATOM 900 C C . GLN A 1 113 ? 5.111 -9.634 -1.400 1.00 96.94 113 GLN A C 1
ATOM 902 O O . GLN A 1 113 ? 4.112 -10.321 -1.628 1.00 96.94 113 GLN A O 1
ATOM 907 N N . LYS A 1 114 ? 5.224 -8.931 -0.268 1.00 98.19 114 LYS A N 1
ATOM 908 C CA . LYS A 1 114 ? 4.224 -8.941 0.817 1.00 98.19 114 LYS A CA 1
ATOM 909 C C . LYS A 1 114 ? 4.348 -7.714 1.712 1.00 98.19 114 LYS A C 1
ATOM 911 O O . LYS A 1 114 ? 5.434 -7.165 1.862 1.00 98.19 114 LYS A O 1
ATOM 916 N N . VAL A 1 115 ? 3.259 -7.356 2.382 1.00 98.62 115 VAL A N 1
ATOM 917 C CA . VAL A 1 115 ? 3.240 -6.336 3.435 1.00 98.62 115 VAL A CA 1
ATOM 918 C C . VAL A 1 115 ? 2.932 -6.986 4.777 1.00 98.62 115 VAL A C 1
ATOM 920 O O . VAL A 1 115 ? 1.958 -7.731 4.901 1.00 98.62 115 VAL A O 1
ATOM 923 N N . ILE A 1 116 ? 3.770 -6.709 5.776 1.00 98.69 116 ILE A N 1
ATOM 924 C CA . ILE A 1 116 ? 3.603 -7.160 7.161 1.00 98.69 116 ILE A CA 1
ATOM 925 C C . ILE A 1 116 ? 3.117 -5.971 7.985 1.00 98.69 116 ILE A C 1
ATOM 927 O O . ILE A 1 116 ? 3.780 -4.939 8.036 1.00 98.69 116 ILE A O 1
ATOM 931 N N . PHE A 1 117 ? 1.966 -6.121 8.633 1.00 98.69 117 PHE A N 1
ATOM 932 C CA . PHE A 1 117 ? 1.414 -5.129 9.548 1.00 98.69 117 PHE A CA 1
ATOM 933 C C . PHE A 1 117 ? 1.765 -5.493 10.984 1.00 98.69 117 PHE A C 1
ATOM 935 O O . PHE A 1 117 ? 1.626 -6.647 11.396 1.00 98.69 117 PHE A O 1
ATOM 942 N N . TYR A 1 118 ? 2.145 -4.478 11.747 1.00 98.62 118 TYR A N 1
ATOM 943 C CA . TYR A 1 118 ? 2.512 -4.548 13.148 1.00 98.62 118 TYR A CA 1
ATOM 944 C C . TYR A 1 118 ? 1.580 -3.674 13.982 1.00 98.62 118 TYR A C 1
ATOM 946 O O . TYR A 1 118 ? 1.204 -2.572 13.570 1.00 98.62 118 TYR A O 1
ATOM 954 N N . ASP A 1 119 ? 1.243 -4.155 15.174 1.00 98.06 119 ASP A N 1
ATOM 955 C CA . ASP A 1 119 ? 0.551 -3.354 16.179 1.00 98.06 119 ASP A CA 1
ATOM 956 C C . ASP A 1 119 ? 1.463 -2.272 16.799 1.00 98.06 119 ASP A C 1
ATOM 958 O O . ASP A 1 119 ? 2.653 -2.140 16.495 1.00 98.06 119 ASP A O 1
ATOM 962 N N . SER A 1 120 ? 0.902 -1.509 17.735 1.00 96.56 120 SER A N 1
ATOM 963 C CA . SER A 1 120 ? 1.619 -0.509 18.534 1.00 96.56 120 SER A CA 1
ATOM 964 C C . SER A 1 120 ? 2.715 -1.071 19.456 1.00 96.56 120 SER A C 1
ATOM 966 O O . SER A 1 120 ? 3.476 -0.299 20.040 1.00 96.56 120 SER A O 1
ATOM 968 N N . GLN A 1 121 ? 2.807 -2.395 19.609 1.00 97.69 121 GLN A N 1
ATOM 969 C CA . GLN A 1 121 ? 3.830 -3.111 20.378 1.00 97.69 121 GLN A CA 1
ATOM 970 C C . GLN A 1 121 ? 4.894 -3.751 19.465 1.00 97.69 121 GLN A C 1
ATOM 972 O O . GLN A 1 121 ? 5.759 -4.492 19.943 1.00 97.69 121 GLN A O 1
ATOM 977 N N . ASN A 1 122 ? 4.874 -3.432 18.165 1.00 97.62 122 ASN A N 1
ATOM 978 C CA . ASN A 1 122 ? 5.724 -4.011 17.123 1.00 97.62 122 ASN A CA 1
ATOM 979 C C . ASN A 1 122 ? 5.563 -5.535 16.960 1.00 97.62 122 ASN A C 1
ATOM 981 O O . ASN A 1 122 ? 6.491 -6.199 16.498 1.00 97.62 122 ASN A O 1
ATOM 985 N N . GLN A 1 123 ? 4.413 -6.104 17.327 1.00 98.19 123 GLN A N 1
ATOM 986 C CA . GLN A 1 123 ? 4.100 -7.506 17.053 1.00 98.19 123 GLN A CA 1
ATOM 987 C C . GLN A 1 123 ? 3.444 -7.635 15.673 1.00 98.19 123 GLN A C 1
ATOM 989 O O . GLN A 1 123 ? 2.527 -6.866 15.378 1.00 98.19 123 GLN A O 1
ATOM 994 N N . PRO A 1 124 ? 3.878 -8.576 14.812 1.00 98.06 124 PRO A N 1
ATOM 995 C CA . PRO A 1 124 ? 3.255 -8.790 13.512 1.00 98.06 124 PRO A CA 1
ATOM 996 C C . PRO A 1 124 ? 1.857 -9.398 13.696 1.00 98.06 124 PRO A C 1
ATOM 998 O O . PRO A 1 124 ? 1.712 -10.480 14.265 1.00 98.06 124 PRO A O 1
ATOM 1001 N N . ILE A 1 125 ? 0.833 -8.701 13.204 1.00 97.81 125 ILE A N 1
ATOM 1002 C CA . ILE A 1 125 ? -0.587 -9.063 13.370 1.00 97.81 125 ILE A CA 1
ATOM 1003 C C . ILE A 1 125 ? -1.261 -9.512 12.070 1.00 97.81 125 ILE A C 1
ATOM 1005 O O . ILE A 1 125 ? -2.223 -10.274 12.116 1.00 97.81 125 ILE A O 1
ATOM 1009 N N . LEU A 1 126 ? -0.760 -9.076 10.910 1.00 98.31 126 LEU A N 1
ATOM 1010 C CA . LEU A 1 126 ? -1.312 -9.428 9.601 1.00 98.31 126 LEU A CA 1
ATOM 1011 C C . LEU A 1 126 ? -0.203 -9.466 8.547 1.00 98.31 126 LEU A C 1
ATOM 1013 O O . LEU A 1 126 ? 0.768 -8.716 8.612 1.00 98.31 126 LEU A O 1
ATOM 1017 N N . THR A 1 127 ? -0.344 -10.332 7.548 1.00 98.38 127 THR A N 1
ATOM 1018 C CA . THR A 1 127 ? 0.511 -10.335 6.357 1.00 98.38 127 THR A CA 1
ATOM 1019 C C . THR A 1 127 ? -0.359 -10.482 5.120 1.00 98.38 127 THR A C 1
ATOM 1021 O O . THR A 1 127 ? -1.173 -11.401 5.045 1.00 98.38 127 THR A O 1
ATOM 1024 N N . ILE A 1 128 ? -0.198 -9.568 4.164 1.00 98.25 128 ILE A N 1
ATOM 1025 C CA . ILE A 1 128 ? -0.912 -9.567 2.884 1.00 98.25 128 ILE A CA 1
ATOM 1026 C C . ILE A 1 128 ? 0.122 -9.773 1.770 1.00 98.25 128 ILE A C 1
ATOM 1028 O O . ILE A 1 128 ? 1.061 -8.981 1.687 1.00 98.25 128 ILE A O 1
ATOM 1032 N N . PRO A 1 129 ? 0.002 -10.812 0.922 1.00 97.75 129 PRO A N 1
ATOM 1033 C CA . PRO A 1 129 ? 0.834 -10.924 -0.271 1.00 97.75 129 PRO A CA 1
ATOM 1034 C C . PRO A 1 129 ? 0.469 -9.807 -1.257 1.00 97.75 129 PRO A C 1
ATOM 1036 O O . PRO A 1 129 ? -0.712 -9.546 -1.486 1.00 97.75 129 PRO A O 1
ATOM 1039 N N . VAL A 1 130 ? 1.482 -9.163 -1.836 1.00 97.19 130 VAL A N 1
ATOM 1040 C CA . VAL A 1 130 ? 1.330 -8.153 -2.901 1.00 97.19 130 VAL A CA 1
ATOM 1041 C C . VAL A 1 130 ? 2.071 -8.537 -4.189 1.00 97.19 130 VAL A C 1
ATOM 1043 O O . VAL A 1 130 ? 2.022 -7.794 -5.165 1.00 97.19 130 VAL A O 1
ATOM 1046 N N . SER A 1 131 ? 2.662 -9.737 -4.234 1.00 94.88 131 SER A N 1
ATOM 1047 C CA . SER A 1 131 ? 3.367 -10.306 -5.394 1.00 94.88 131 SER A CA 1
ATOM 1048 C C . SER A 1 131 ? 2.563 -10.286 -6.693 1.00 94.88 131 SER A C 1
ATOM 1050 O O . SER A 1 131 ? 3.139 -10.113 -7.758 1.00 94.88 131 SER A O 1
ATOM 1052 N N . ASP A 1 132 ? 1.237 -10.413 -6.613 1.00 90.88 132 ASP A N 1
ATOM 1053 C CA . ASP A 1 132 ? 0.343 -10.410 -7.781 1.00 90.88 132 ASP A CA 1
ATOM 1054 C C . ASP A 1 132 ? 0.288 -9.035 -8.484 1.00 90.88 132 ASP A C 1
ATOM 1056 O O . ASP A 1 132 ? -0.212 -8.924 -9.601 1.00 90.88 132 ASP A O 1
ATOM 1060 N N . SER A 1 133 ? 0.813 -7.994 -7.827 1.00 91.19 133 SER A N 1
ATOM 1061 C CA . SER A 1 133 ? 1.008 -6.640 -8.359 1.00 91.19 133 SER A CA 1
ATOM 1062 C C . SER A 1 133 ? 2.474 -6.268 -8.606 1.00 91.19 133 SER A C 1
ATOM 1064 O O . SER A 1 133 ? 2.748 -5.135 -9.004 1.00 91.19 133 SER A O 1
ATOM 1066 N N . SER A 1 134 ? 3.410 -7.191 -8.365 1.00 88.88 134 SER A N 1
ATOM 1067 C CA . SER A 1 134 ? 4.834 -7.020 -8.663 1.00 88.88 134 SER A CA 1
ATOM 1068 C C . SER A 1 134 ? 5.035 -7.192 -10.164 1.00 88.88 134 SER A C 1
ATOM 1070 O O . SER A 1 134 ? 4.668 -8.231 -10.715 1.00 88.88 134 SER A O 1
ATOM 1072 N N . PHE A 1 135 ? 5.605 -6.193 -10.838 1.00 88.31 135 PHE A N 1
ATOM 1073 C CA . PHE A 1 135 ? 5.952 -6.330 -12.256 1.00 88.31 135 PHE A CA 1
ATOM 1074 C C . PHE A 1 135 ? 7.445 -6.557 -12.478 1.00 88.31 135 PHE A C 1
ATOM 1076 O O . PHE A 1 135 ? 7.754 -7.295 -13.408 1.00 88.31 135 PHE A O 1
ATOM 1083 N N . CYS A 1 136 ? 8.327 -6.063 -11.598 1.00 88.69 136 CYS A N 1
ATOM 1084 C CA . CYS A 1 136 ? 9.711 -6.540 -11.523 1.00 88.69 136 CYS A CA 1
ATOM 1085 C C . CYS A 1 136 ? 9.739 -7.915 -10.832 1.00 88.69 136 CYS A C 1
ATOM 1087 O O . CYS A 1 136 ? 8.969 -8.146 -9.889 1.00 88.69 136 CYS A O 1
ATOM 1089 N N . ASP A 1 137 ? 10.623 -8.814 -11.267 1.00 87.50 137 ASP A N 1
ATOM 1090 C CA . ASP A 1 137 ? 10.862 -10.109 -10.612 1.00 87.50 137 ASP A CA 1
ATOM 1091 C C . ASP A 1 137 ? 12.340 -10.429 -10.322 1.00 87.50 137 ASP A C 1
ATOM 1093 O O . ASP A 1 137 ? 12.628 -11.502 -9.784 1.00 87.50 137 ASP A O 1
ATOM 1097 N N . ASP A 1 138 ? 13.247 -9.472 -10.554 1.00 85.25 138 ASP A N 1
ATOM 1098 C CA . ASP A 1 138 ? 14.677 -9.541 -10.230 1.00 85.25 138 ASP A CA 1
ATOM 1099 C C . ASP A 1 138 ? 15.443 -10.690 -10.937 1.00 85.25 138 ASP A C 1
ATOM 1101 O O . ASP A 1 138 ? 16.490 -11.141 -10.452 1.00 85.25 138 ASP A O 1
ATOM 1105 N N . ASP A 1 139 ? 14.955 -11.185 -12.085 1.00 86.56 139 ASP A N 1
ATOM 1106 C CA . ASP A 1 139 ? 15.592 -12.276 -12.841 1.00 86.56 139 ASP A CA 1
ATOM 1107 C C . ASP A 1 139 ? 16.848 -11.848 -13.644 1.00 86.56 139 ASP A C 1
ATOM 1109 O O . ASP A 1 139 ? 17.643 -12.689 -14.085 1.00 86.56 139 ASP A O 1
ATOM 1113 N N . GLY A 1 140 ? 17.082 -10.538 -13.776 1.00 84.69 140 GLY A N 1
ATOM 1114 C CA . GLY A 1 140 ? 18.186 -9.936 -14.520 1.00 84.69 140 GLY A CA 1
ATOM 1115 C C . GLY A 1 140 ? 17.909 -9.677 -16.008 1.00 84.69 140 GLY A C 1
ATOM 1116 O O 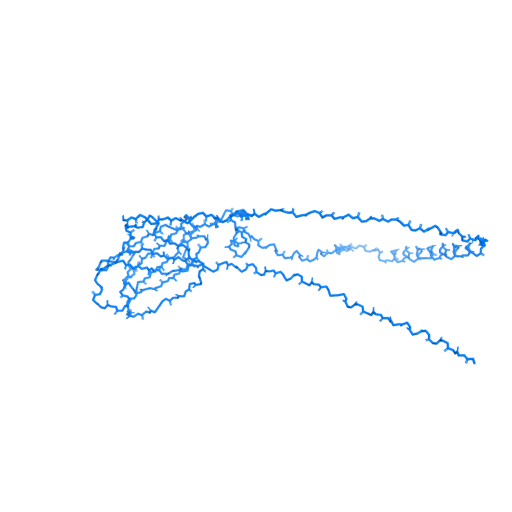. GLY A 1 140 ? 18.852 -9.317 -16.726 1.00 84.69 140 GLY A O 1
ATOM 1117 N N . VAL A 1 141 ? 16.671 -9.853 -16.481 1.00 87.31 141 VAL A N 1
ATOM 1118 C CA . VAL A 1 141 ? 16.240 -9.753 -17.884 1.00 87.31 141 VAL A CA 1
ATOM 1119 C C . VAL A 1 141 ? 15.132 -8.709 -18.042 1.00 87.31 141 VAL A C 1
ATOM 1121 O O . VAL A 1 141 ? 13.948 -9.008 -17.991 1.00 87.31 141 VAL A O 1
ATOM 1124 N N . CYS A 1 142 ? 15.530 -7.478 -18.364 1.00 89.50 142 CYS A N 1
ATOM 1125 C CA . CYS A 1 142 ? 14.612 -6.369 -18.638 1.00 89.50 142 CYS A CA 1
ATOM 1126 C C . CYS A 1 142 ? 13.498 -6.708 -19.654 1.00 89.50 142 CYS A C 1
ATOM 1128 O O . CYS A 1 142 ? 13.752 -6.785 -20.864 1.00 89.50 142 CYS A O 1
ATOM 1130 N N . ASN A 1 143 ? 12.260 -6.849 -19.180 1.00 88.06 143 ASN A N 1
ATOM 1131 C CA . ASN A 1 143 ? 11.095 -7.206 -19.979 1.00 88.06 143 ASN A CA 1
ATOM 1132 C C . ASN A 1 143 ? 10.155 -6.007 -20.195 1.00 88.06 143 ASN A C 1
ATOM 1134 O O . ASN A 1 143 ? 9.189 -5.770 -19.465 1.00 88.06 143 ASN A O 1
ATOM 1138 N N . ALA A 1 144 ? 10.406 -5.272 -21.279 1.00 86.19 144 ALA A N 1
ATOM 1139 C CA . ALA A 1 144 ? 9.609 -4.106 -21.657 1.00 86.19 144 ALA A CA 1
ATOM 1140 C C . ALA A 1 144 ? 8.112 -4.416 -21.896 1.00 86.19 144 ALA A C 1
ATOM 1142 O O . ALA A 1 144 ? 7.282 -3.528 -21.699 1.00 86.19 144 ALA A O 1
ATOM 1143 N N . ASP A 1 145 ? 7.746 -5.654 -22.260 1.00 85.31 145 ASP A N 1
ATOM 1144 C CA . ASP A 1 145 ? 6.343 -6.059 -22.455 1.00 85.31 145 ASP A CA 1
ATOM 1145 C C . ASP A 1 145 ? 5.578 -6.172 -21.120 1.00 85.31 145 ASP A C 1
ATOM 1147 O O . ASP A 1 145 ? 4.352 -6.058 -21.096 1.00 85.31 145 ASP A O 1
ATOM 1151 N N . ARG A 1 146 ? 6.292 -6.338 -19.995 1.00 81.81 146 ARG A N 1
ATOM 1152 C CA . ARG A 1 146 ? 5.749 -6.249 -18.625 1.00 81.81 146 ARG A CA 1
ATOM 1153 C C . ARG A 1 146 ? 5.741 -4.824 -18.064 1.00 81.81 146 ARG A C 1
ATOM 1155 O O . ARG A 1 146 ? 5.279 -4.610 -16.948 1.00 81.81 146 ARG A O 1
ATOM 1162 N N . GLY A 1 147 ? 6.224 -3.849 -18.835 1.00 83.44 147 GLY A N 1
ATOM 1163 C CA . GLY A 1 147 ? 6.373 -2.459 -18.404 1.00 83.44 147 GLY A CA 1
ATOM 1164 C C . GLY A 1 147 ? 7.670 -2.165 -17.648 1.00 83.44 147 GLY A C 1
ATOM 1165 O O . GLY A 1 147 ? 7.828 -1.046 -17.165 1.00 83.44 147 GLY A O 1
ATOM 1166 N N . GLU A 1 148 ? 8.598 -3.120 -17.572 1.00 88.62 148 GLU A N 1
ATOM 1167 C CA . GLU A 1 148 ? 9.889 -2.936 -16.912 1.00 88.62 148 GLU A CA 1
ATOM 1168 C C . GLU A 1 148 ? 10.781 -1.969 -17.706 1.00 88.62 148 GLU A C 1
ATOM 1170 O O . GLU A 1 148 ? 10.955 -2.096 -18.923 1.00 88.62 148 GLU A O 1
ATOM 1175 N N . ASP A 1 149 ? 11.376 -0.995 -17.020 1.00 87.06 149 ASP A N 1
ATOM 1176 C CA . ASP A 1 149 ? 12.442 -0.158 -17.562 1.00 87.06 149 ASP A CA 1
ATOM 1177 C C . ASP A 1 149 ? 13.500 0.191 -16.502 1.00 87.06 149 ASP A C 1
ATOM 1179 O O . ASP A 1 149 ? 13.411 -0.198 -15.337 1.00 87.06 149 ASP A O 1
ATOM 1183 N N . SER A 1 150 ? 14.547 0.915 -16.911 1.00 85.75 150 SER A N 1
ATOM 1184 C CA . SER A 1 150 ? 15.690 1.235 -16.043 1.00 85.75 150 SER A CA 1
ATOM 1185 C C . SER A 1 150 ? 15.376 2.161 -14.867 1.00 85.75 150 SER A C 1
ATOM 1187 O O . SER A 1 150 ? 16.241 2.366 -14.018 1.00 85.75 150 SER A O 1
ATOM 1189 N N . LEU A 1 151 ? 14.182 2.757 -14.839 1.00 83.44 151 LEU A N 1
ATOM 1190 C CA . LEU A 1 151 ? 13.701 3.568 -13.728 1.00 83.44 151 LEU A CA 1
ATOM 1191 C C . LEU A 1 151 ? 12.875 2.709 -12.763 1.00 83.44 151 LEU A C 1
ATOM 1193 O O . LEU A 1 151 ? 13.048 2.829 -11.554 1.00 83.44 151 LEU A O 1
ATOM 1197 N N . SER A 1 152 ? 12.012 1.831 -13.285 1.00 83.88 152 SER A N 1
ATOM 1198 C CA . SER A 1 152 ? 11.115 1.004 -12.472 1.00 83.88 152 SER A CA 1
ATOM 1199 C C . SER A 1 152 ? 11.770 -0.263 -11.905 1.00 83.88 152 SER A C 1
ATOM 1201 O O . SER A 1 152 ? 11.540 -0.594 -10.748 1.00 83.88 152 SER A O 1
ATOM 1203 N N . CYS A 1 153 ? 12.587 -0.956 -12.706 1.00 87.62 153 CYS A N 1
ATOM 1204 C CA . CYS A 1 153 ? 13.223 -2.237 -12.379 1.00 87.62 153 CYS A CA 1
ATOM 1205 C C . CYS A 1 153 ? 14.743 -2.158 -12.635 1.00 87.62 153 CYS A C 1
ATOM 1207 O O . CYS A 1 153 ? 15.264 -2.827 -13.528 1.00 87.62 153 CYS A O 1
ATOM 1209 N N . PRO A 1 154 ? 15.503 -1.326 -11.896 1.00 87.06 154 PRO A N 1
ATOM 1210 C CA . PRO A 1 154 ? 16.917 -1.051 -12.190 1.00 87.06 154 PRO A CA 1
ATOM 1211 C C . PRO A 1 154 ? 17.856 -2.264 -12.032 1.00 87.06 154 PRO A C 1
ATOM 1213 O O . PRO A 1 154 ? 18.990 -2.228 -12.520 1.00 87.06 154 PRO A O 1
ATOM 1216 N N . LYS A 1 155 ? 17.409 -3.328 -11.349 1.00 86.06 155 LYS A N 1
ATOM 1217 C CA . LYS A 1 155 ? 18.137 -4.599 -11.197 1.00 86.06 155 LYS A CA 1
ATOM 1218 C C . LYS A 1 155 ? 18.162 -5.387 -12.519 1.00 86.06 155 LYS A C 1
ATOM 1220 O O . LYS A 1 155 ? 19.242 -5.815 -12.946 1.00 86.06 155 LYS A O 1
ATOM 1225 N N . ASP A 1 156 ? 17.011 -5.475 -13.185 1.00 85.62 156 ASP A N 1
ATOM 1226 C CA . ASP A 1 156 ? 16.793 -6.184 -14.457 1.00 85.62 156 ASP A CA 1
ATOM 1227 C C . ASP A 1 156 ? 17.167 -5.301 -15.649 1.00 85.62 156 ASP A C 1
ATOM 1229 O O . ASP A 1 156 ? 18.004 -5.634 -16.494 1.00 85.62 156 ASP A O 1
ATOM 1233 N N . CYS A 1 157 ? 16.620 -4.090 -15.656 1.00 87.06 157 CYS A N 1
ATOM 1234 C CA . CYS A 1 157 ? 16.854 -3.052 -16.642 1.00 87.06 157 CYS A CA 1
ATOM 1235 C C . CYS A 1 157 ? 18.073 -2.205 -16.284 1.00 87.06 157 CYS A C 1
ATOM 1237 O O . CYS A 1 157 ? 17.984 -0.995 -16.067 1.00 87.06 157 CYS A O 1
ATOM 1239 N N . LYS A 1 158 ? 19.252 -2.835 -16.278 1.00 83.69 158 LYS A N 1
ATOM 1240 C CA . LYS A 1 158 ? 20.527 -2.121 -16.136 1.00 83.69 158 LYS A CA 1
ATOM 1241 C C . LYS A 1 158 ? 20.632 -1.041 -17.203 1.00 83.69 158 LYS A C 1
ATOM 1243 O O . LYS A 1 158 ? 20.803 -1.338 -18.386 1.00 83.69 158 LYS A O 1
ATOM 1248 N N . GLN A 1 159 ? 20.569 0.214 -16.766 1.00 70.12 159 GLN A N 1
ATOM 1249 C CA . GLN A 1 159 ? 20.781 1.359 -17.634 1.00 70.12 159 GLN A CA 1
ATOM 1250 C C . GLN A 1 159 ? 22.165 1.206 -18.270 1.00 70.12 159 GLN A C 1
ATOM 1252 O O . GLN A 1 159 ? 23.180 1.160 -17.567 1.00 70.12 159 GLN A O 1
ATOM 1257 N N . SER A 1 160 ? 22.217 1.071 -19.596 1.00 57.25 160 SER A N 1
ATOM 1258 C CA . SER A 1 160 ? 23.491 1.052 -20.297 1.00 57.25 160 SER A CA 1
ATOM 1259 C C . SER A 1 160 ? 24.139 2.412 -20.075 1.00 57.25 160 SER A C 1
ATOM 1261 O O . SER A 1 160 ? 23.695 3.424 -20.618 1.00 57.25 160 SER A O 1
ATOM 1263 N N . LEU A 1 161 ? 25.178 2.443 -19.231 1.00 52.19 161 LEU A N 1
ATOM 1264 C CA . LEU A 1 161 ? 26.026 3.622 -19.098 1.00 52.19 161 LEU A CA 1
ATOM 1265 C C . LEU A 1 161 ? 26.379 4.071 -20.518 1.00 52.19 161 LEU A C 1
ATOM 1267 O O . LEU A 1 161 ? 26.782 3.210 -21.313 1.00 52.19 161 LEU A O 1
ATOM 1271 N N . PRO A 1 162 ? 26.210 5.364 -20.862 1.00 48.19 162 PRO A N 1
ATOM 1272 C CA . PRO A 1 162 ? 26.525 5.839 -22.197 1.00 48.19 162 PRO A CA 1
ATOM 1273 C C . PRO A 1 162 ? 27.958 5.419 -22.487 1.00 48.19 162 PRO A C 1
ATOM 1275 O O . PRO A 1 162 ? 28.872 5.826 -21.767 1.00 48.19 162 PRO A O 1
ATOM 1278 N N . VAL A 1 163 ? 28.122 4.535 -23.481 1.00 47.69 163 VAL A N 1
ATOM 1279 C CA . VAL A 1 163 ? 29.420 3.947 -23.819 1.00 47.69 163 VAL A CA 1
ATOM 1280 C C . VAL A 1 163 ? 30.386 5.119 -23.954 1.00 47.69 163 VAL A C 1
ATOM 1282 O O . VAL A 1 163 ? 30.132 5.972 -24.814 1.00 47.69 163 VAL A O 1
ATOM 1285 N N . PRO A 1 164 ? 31.428 5.227 -23.099 1.00 53.81 164 PRO A N 1
ATOM 1286 C CA . PRO A 1 164 ? 32.341 6.357 -23.162 1.00 53.81 164 PRO A CA 1
ATOM 1287 C C . PRO A 1 164 ? 32.848 6.405 -24.600 1.00 53.81 164 PRO A C 1
ATOM 1289 O O . PRO A 1 164 ? 33.304 5.363 -25.085 1.00 53.81 164 PRO A O 1
ATOM 1292 N N . PRO A 1 165 ? 32.657 7.539 -25.305 1.00 51.62 165 PRO A N 1
ATOM 1293 C CA . PRO A 1 165 ? 32.639 7.581 -26.762 1.00 51.62 165 PRO A CA 1
ATOM 1294 C C . PRO A 1 165 ? 33.888 6.889 -27.263 1.00 51.62 165 PRO A C 1
ATOM 1296 O O . PRO A 1 165 ? 34.980 7.343 -26.916 1.00 51.62 165 PRO A O 1
ATOM 1299 N N . THR A 1 166 ? 33.699 5.763 -27.972 1.00 44.91 166 THR A N 1
ATOM 1300 C CA . THR A 1 166 ? 34.748 4.772 -28.244 1.00 44.91 166 THR A CA 1
ATOM 1301 C C . THR A 1 166 ? 36.033 5.498 -28.562 1.00 44.91 166 THR A C 1
ATOM 1303 O O . THR A 1 166 ? 36.135 6.116 -29.623 1.00 44.91 166 THR A O 1
ATOM 1306 N N . ALA A 1 167 ? 36.979 5.473 -27.620 1.00 51.16 167 ALA A N 1
ATOM 1307 C CA . ALA A 1 167 ? 38.243 6.152 -27.801 1.00 51.16 167 ALA A CA 1
ATOM 1308 C C . ALA A 1 167 ? 38.907 5.481 -29.000 1.00 51.16 167 ALA A C 1
ATOM 1310 O O . ALA A 1 167 ? 39.383 4.349 -28.884 1.00 51.16 167 ALA A O 1
ATOM 1311 N N . THR A 1 168 ? 38.848 6.151 -30.158 1.00 47.56 168 THR A N 1
ATOM 1312 C CA . THR A 1 168 ? 39.438 5.693 -31.416 1.00 47.56 168 THR A CA 1
ATOM 1313 C C . THR A 1 168 ? 40.827 5.185 -31.079 1.00 47.56 168 THR A C 1
ATOM 1315 O O . THR A 1 168 ? 41.594 5.974 -30.525 1.00 47.56 168 THR A O 1
ATOM 1318 N N . PRO A 1 169 ? 41.129 3.892 -31.299 1.00 43.38 169 PRO A N 1
ATOM 1319 C CA . PRO A 1 169 ? 42.201 3.223 -30.580 1.00 43.38 169 PRO A CA 1
ATOM 1320 C C . PRO A 1 169 ? 43.515 3.961 -30.796 1.00 43.38 169 PRO A C 1
ATOM 1322 O O . PRO A 1 169 ? 44.104 3.887 -31.875 1.00 43.38 169 PRO A O 1
ATOM 1325 N N . THR A 1 170 ? 43.960 4.681 -29.762 1.00 48.41 170 THR A N 1
ATOM 1326 C CA . THR A 1 170 ? 45.271 5.319 -29.733 1.00 48.41 170 THR A CA 1
ATOM 1327 C C . THR A 1 170 ? 46.289 4.198 -29.892 1.00 48.41 170 THR A C 1
ATOM 1329 O O . THR A 1 170 ? 46.374 3.347 -29.000 1.00 48.41 170 THR A O 1
ATOM 1332 N N . PRO A 1 171 ? 47.045 4.129 -31.003 1.00 43.59 171 PRO A N 1
ATOM 1333 C CA . PRO A 1 171 ? 47.965 3.029 -31.204 1.00 43.59 171 PRO A CA 1
ATOM 1334 C C . PRO A 1 171 ? 49.138 3.219 -30.247 1.00 43.59 171 PRO A C 1
ATOM 1336 O O . PRO A 1 171 ? 50.035 4.025 -30.500 1.00 43.59 171 PRO A O 1
ATOM 1339 N N . SER A 1 172 ? 49.142 2.467 -29.148 1.00 48.66 172 SER A N 1
ATOM 1340 C CA . SER A 1 172 ? 50.312 2.308 -28.283 1.00 48.66 172 SER A CA 1
ATOM 1341 C C . SER A 1 172 ? 51.379 1.479 -29.000 1.00 48.66 172 SER A C 1
ATOM 1343 O O . SER A 1 172 ? 51.683 0.352 -28.618 1.00 48.66 172 SER A O 1
ATOM 1345 N N . THR A 1 173 ? 51.969 2.055 -30.046 1.00 39.47 173 THR A N 1
ATOM 1346 C CA . THR A 1 173 ? 53.173 1.534 -30.690 1.00 39.47 173 THR A CA 1
ATOM 1347 C C . THR A 1 173 ? 54.387 2.217 -30.075 1.00 39.47 173 THR A C 1
ATOM 1349 O O . THR A 1 173 ? 54.922 3.193 -30.605 1.00 39.47 173 THR A O 1
ATOM 1352 N N . GLY A 1 174 ? 54.869 1.666 -28.960 1.00 47.44 174 GLY A N 1
ATOM 1353 C CA . GLY A 1 174 ? 56.287 1.793 -28.640 1.00 47.44 174 GLY A CA 1
ATOM 1354 C C . GLY A 1 174 ? 57.082 1.078 -29.736 1.00 47.44 174 GLY A C 1
ATOM 1355 O O . GLY A 1 174 ? 56.942 -0.131 -29.889 1.00 47.44 174 GLY A O 1
ATOM 1356 N N . GLY A 1 175 ? 57.856 1.811 -30.543 1.00 48.00 175 GLY A N 1
ATOM 1357 C CA . GLY A 1 175 ? 58.551 1.205 -31.689 1.00 48.00 175 GLY A CA 1
ATOM 1358 C C . GLY A 1 175 ? 58.996 2.168 -32.791 1.00 48.00 175 GLY A C 1
ATOM 1359 O O . GLY A 1 175 ? 58.570 2.033 -33.936 1.00 48.00 175 GLY A O 1
ATOM 1360 N N . SER A 1 176 ? 59.841 3.144 -32.442 1.00 53.06 176 SER A N 1
ATOM 1361 C CA . SER A 1 176 ? 60.903 3.711 -33.305 1.00 53.06 176 SER A CA 1
ATOM 1362 C C . SER A 1 176 ? 60.648 3.851 -34.827 1.00 53.06 176 SER A C 1
ATOM 1364 O O . SER A 1 176 ? 61.461 3.380 -35.618 1.00 53.06 176 SER A O 1
ATOM 1366 N N . ASN A 1 177 ? 59.573 4.521 -35.271 1.00 49.16 177 ASN A N 1
ATOM 1367 C CA . ASN A 1 177 ? 59.294 4.719 -36.714 1.00 49.16 177 ASN A CA 1
ATOM 1368 C C . ASN A 1 177 ? 58.814 6.134 -37.122 1.00 49.16 177 ASN A C 1
ATOM 1370 O O . ASN A 1 177 ? 58.415 6.357 -38.266 1.00 49.16 177 ASN A O 1
ATOM 1374 N N . GLY A 1 178 ? 58.879 7.121 -36.220 1.00 48.66 178 GLY A N 1
ATOM 1375 C CA . GLY A 1 178 ? 58.266 8.448 -36.417 1.00 48.66 178 GLY A CA 1
ATOM 1376 C C . GLY A 1 178 ? 58.779 9.285 -37.603 1.00 48.66 178 GLY A C 1
ATOM 1377 O O . GLY A 1 178 ? 58.086 10.203 -38.032 1.00 48.66 178 GLY A O 1
ATOM 1378 N N . LEU A 1 179 ? 59.955 8.975 -38.160 1.00 54.28 179 LEU A N 1
ATOM 1379 C CA . LEU A 1 179 ? 60.597 9.787 -39.205 1.00 54.28 179 LEU A CA 1
ATOM 1380 C C . LEU A 1 179 ? 60.176 9.386 -40.635 1.00 54.28 179 LEU A C 1
ATOM 1382 O O . LEU A 1 179 ? 60.040 10.247 -41.501 1.00 54.28 179 LEU A O 1
ATOM 1386 N N . TRP A 1 180 ? 59.880 8.104 -40.882 1.00 52.81 180 TRP A N 1
ATOM 1387 C CA . TRP A 1 180 ? 59.465 7.617 -42.210 1.00 52.81 180 TRP A CA 1
ATOM 1388 C C . TRP A 1 180 ? 58.008 7.949 -42.559 1.00 52.81 180 TRP A C 1
ATOM 1390 O O . TRP A 1 180 ? 57.691 8.196 -43.723 1.00 52.81 180 TRP A O 1
ATOM 1400 N N . SER A 1 181 ? 57.130 8.026 -41.554 1.00 51.25 181 SER A N 1
ATOM 1401 C CA . SER A 1 181 ? 55.715 8.387 -41.731 1.00 51.25 181 SER A CA 1
ATOM 1402 C C . SER A 1 181 ? 55.547 9.785 -42.353 1.00 51.25 181 SER A C 1
ATOM 1404 O O . SER A 1 181 ? 54.854 9.946 -43.358 1.00 51.25 181 SER A O 1
ATOM 1406 N N . GLY A 1 182 ? 56.260 10.795 -41.835 1.00 58.84 182 GLY A N 1
ATOM 1407 C CA . GLY A 1 182 ? 56.193 12.169 -42.355 1.00 58.84 182 GLY A CA 1
ATOM 1408 C C . GLY A 1 182 ? 56.677 12.319 -43.805 1.00 58.84 182 GLY A C 1
ATOM 1409 O O . GLY A 1 182 ? 56.145 13.138 -44.558 1.00 58.84 182 GLY A O 1
ATOM 1410 N N . ILE A 1 183 ? 57.637 11.491 -44.230 1.00 64.75 183 ILE A N 1
ATOM 1411 C CA . ILE A 1 183 ? 58.155 11.469 -45.608 1.00 64.75 183 ILE A CA 1
ATOM 1412 C C . ILE A 1 183 ? 57.101 10.902 -46.578 1.00 64.75 183 ILE A C 1
ATOM 1414 O O . ILE A 1 183 ? 56.917 11.431 -47.674 1.00 64.75 183 ILE A O 1
ATOM 1418 N N . LEU A 1 184 ? 56.345 9.879 -46.167 1.00 63.81 184 LEU A N 1
ATOM 1419 C CA . LEU A 1 184 ? 55.271 9.303 -46.984 1.00 63.81 184 LEU A CA 1
ATOM 1420 C C . LEU A 1 184 ? 54.096 10.274 -47.183 1.00 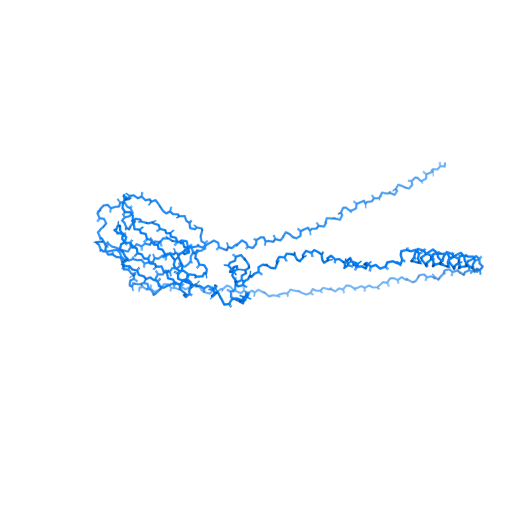63.81 184 LEU A C 1
ATOM 1422 O O . LEU A 1 184 ? 53.625 10.434 -48.310 1.00 63.81 184 LEU A O 1
ATOM 1426 N N . TYR A 1 185 ? 53.660 10.979 -46.133 1.00 64.00 185 TYR A N 1
ATOM 1427 C CA . TYR A 1 185 ? 52.574 11.963 -46.257 1.00 64.00 185 TYR A CA 1
ATOM 1428 C C . TYR A 1 185 ? 52.965 13.192 -47.093 1.00 64.00 185 TYR A C 1
ATOM 1430 O O . TYR A 1 185 ? 52.145 13.694 -47.865 1.00 64.00 185 TYR A O 1
ATOM 1438 N N . THR A 1 186 ? 54.216 13.655 -47.005 1.00 66.06 186 THR A N 1
ATOM 1439 C CA . THR A 1 186 ? 54.699 14.785 -47.822 1.00 66.06 186 THR A CA 1
ATOM 1440 C C . THR A 1 186 ? 54.854 14.415 -49.301 1.00 66.06 186 THR A C 1
ATOM 1442 O O . THR A 1 186 ? 54.429 15.186 -50.163 1.00 66.06 186 THR A O 1
ATOM 1445 N N . LEU A 1 187 ? 55.354 13.213 -49.617 1.00 70.81 187 LEU A N 1
ATOM 1446 C CA . LEU A 1 187 ? 55.379 12.693 -50.991 1.00 70.81 187 LEU A CA 1
ATOM 1447 C C . LEU A 1 187 ? 53.966 12.497 -51.566 1.00 70.81 187 LEU A C 1
ATOM 1449 O O . LEU A 1 187 ? 53.703 12.916 -52.694 1.00 70.81 187 LEU A O 1
ATOM 1453 N N . GLY A 1 188 ? 53.037 11.933 -50.786 1.00 72.38 188 GLY A N 1
ATOM 1454 C CA . GLY A 1 188 ? 51.636 11.778 -51.192 1.00 72.38 188 GLY A CA 1
ATOM 1455 C C . GLY A 1 188 ? 50.959 13.118 -51.506 1.00 72.38 188 GLY A C 1
ATOM 1456 O O . GLY A 1 188 ? 50.320 13.263 -52.551 1.00 72.38 188 GLY A O 1
ATOM 1457 N N . GLY A 1 189 ? 51.163 14.128 -50.653 1.00 71.75 189 GLY A N 1
ATOM 1458 C CA . GLY A 1 189 ? 50.642 15.482 -50.865 1.00 71.75 189 GLY A CA 1
ATOM 1459 C C . GLY A 1 189 ? 51.166 16.146 -52.145 1.00 71.75 189 GLY A C 1
ATOM 1460 O O . GLY A 1 189 ? 50.386 16.735 -52.895 1.00 71.75 189 GLY A O 1
ATOM 1461 N N . LEU A 1 190 ? 52.463 16.003 -52.443 1.00 75.44 190 LEU A N 1
ATOM 1462 C CA . LEU A 1 190 ? 53.072 16.555 -53.661 1.00 75.44 190 LEU A CA 1
ATOM 1463 C C . LEU A 1 190 ? 52.541 15.892 -54.943 1.00 75.44 190 LEU A C 1
ATOM 1465 O O . LEU A 1 190 ? 52.288 16.588 -55.930 1.00 75.44 190 LEU A O 1
ATOM 1469 N N . ILE A 1 191 ? 52.311 14.575 -54.929 1.00 76.94 191 ILE A N 1
ATOM 1470 C CA . ILE A 1 191 ? 51.724 13.850 -56.068 1.00 76.94 191 ILE A CA 1
ATOM 1471 C C . ILE A 1 191 ? 50.284 14.320 -56.325 1.00 76.94 191 ILE A C 1
ATOM 1473 O O . ILE A 1 191 ? 49.933 14.630 -57.465 1.00 76.94 191 ILE A O 1
ATOM 1477 N N . LEU A 1 192 ? 49.462 14.447 -55.277 1.00 78.00 192 LEU A N 1
ATOM 1478 C CA . LEU A 1 192 ? 48.081 14.927 -55.401 1.00 78.00 192 LEU A CA 1
ATOM 1479 C C . LEU A 1 192 ? 48.011 16.383 -55.892 1.00 78.00 192 LEU A C 1
ATOM 1481 O O . LEU A 1 192 ? 47.209 16.690 -56.777 1.00 78.00 192 LEU A O 1
ATOM 1485 N N . ALA A 1 193 ? 48.886 17.264 -55.395 1.00 77.06 193 ALA A N 1
ATOM 1486 C CA . ALA A 1 193 ? 48.985 18.644 -55.870 1.00 77.06 193 ALA A CA 1
ATOM 1487 C C . ALA A 1 193 ? 49.393 18.721 -57.357 1.00 77.06 193 ALA A C 1
ATOM 1489 O O . ALA A 1 193 ? 48.798 19.481 -58.128 1.00 77.06 193 ALA A O 1
ATOM 1490 N N . GLY A 1 194 ? 50.355 17.895 -57.785 1.00 75.94 194 GLY A N 1
ATOM 1491 C CA . GLY A 1 194 ? 50.781 17.800 -59.184 1.00 75.94 194 GLY A CA 1
ATOM 1492 C C . GLY A 1 194 ? 49.671 17.310 -60.121 1.00 75.94 194 GLY A C 1
ATOM 1493 O O . GLY A 1 194 ? 49.450 17.899 -61.184 1.00 75.94 194 GLY A O 1
ATOM 1494 N N . LEU A 1 195 ? 48.923 16.281 -59.711 1.00 77.12 195 LEU A N 1
ATOM 1495 C CA . LEU A 1 195 ? 47.787 15.751 -60.473 1.00 77.12 195 LEU A CA 1
ATOM 1496 C C . LEU A 1 195 ? 46.642 16.769 -60.581 1.00 77.12 195 LEU A C 1
ATOM 1498 O O . LEU A 1 195 ? 46.110 16.968 -61.675 1.00 77.12 195 LEU A O 1
ATOM 1502 N N . ALA A 1 196 ? 46.307 17.466 -59.490 1.00 80.12 196 ALA A N 1
ATOM 1503 C CA . ALA A 1 196 ? 45.297 18.523 -59.498 1.00 80.12 196 ALA A CA 1
ATOM 1504 C C . ALA A 1 196 ? 45.679 19.669 -60.455 1.00 80.12 196 ALA A C 1
ATOM 1506 O O . ALA A 1 196 ? 44.870 20.077 -61.294 1.00 80.12 196 ALA A O 1
ATOM 1507 N N . TRP A 1 197 ? 46.931 20.138 -60.399 1.00 76.75 197 TRP A N 1
ATOM 1508 C CA . TRP A 1 197 ? 47.443 21.181 -61.295 1.00 76.75 197 TRP A CA 1
ATOM 1509 C C . TRP A 1 197 ? 47.387 20.763 -62.773 1.00 76.75 197 TRP A C 1
ATOM 1511 O O . TRP A 1 197 ? 46.962 21.541 -63.633 1.00 76.75 197 TRP A O 1
ATOM 1521 N N . TRP A 1 198 ? 47.747 19.513 -63.084 1.00 78.75 198 TRP A N 1
ATOM 1522 C CA . TRP A 1 198 ? 47.670 18.968 -64.443 1.00 78.75 198 TRP A CA 1
ATOM 1523 C C . TRP A 1 198 ? 46.225 18.879 -64.963 1.00 78.75 198 TRP A C 1
ATOM 1525 O O . TRP A 1 198 ? 45.952 19.273 -66.102 1.00 78.75 198 TRP A O 1
ATOM 1535 N N . PHE A 1 199 ? 45.280 18.445 -64.121 1.00 78.06 199 PHE A N 1
ATOM 1536 C CA . PHE A 1 199 ? 43.861 18.355 -64.484 1.00 78.06 199 PHE A CA 1
ATOM 1537 C C . PHE A 1 199 ? 43.237 19.735 -64.747 1.00 78.06 199 PHE A C 1
ATOM 1539 O O . PHE A 1 199 ? 42.534 19.923 -65.744 1.00 78.06 199 PHE A O 1
ATOM 1546 N N . PHE A 1 200 ? 43.548 20.734 -63.912 1.00 73.00 200 PHE A N 1
ATOM 1547 C CA . PHE A 1 200 ? 43.110 22.116 -64.134 1.00 73.00 200 PHE A CA 1
ATOM 1548 C C . PHE A 1 200 ? 43.756 22.753 -65.372 1.00 73.00 200 PHE A C 1
ATOM 1550 O O . PHE A 1 200 ? 43.090 23.510 -66.081 1.00 73.00 200 PHE A O 1
ATOM 1557 N N . LYS A 1 201 ? 45.010 22.409 -65.701 1.00 70.94 201 LYS A N 1
ATOM 1558 C CA . LYS A 1 201 ? 45.661 22.873 -66.937 1.00 70.94 201 LYS A CA 1
ATOM 1559 C C . LYS A 1 201 ? 44.992 22.301 -68.196 1.00 70.94 201 LYS A C 1
ATOM 1561 O O . LYS A 1 201 ? 44.872 23.023 -69.183 1.00 70.94 201 LYS A O 1
ATOM 1566 N N . ARG A 1 202 ? 44.500 21.053 -68.163 1.00 63.84 202 ARG A N 1
ATOM 1567 C CA . ARG A 1 202 ? 43.761 20.433 -69.285 1.00 63.84 202 ARG A CA 1
ATOM 1568 C C . ARG A 1 202 ? 42.383 21.056 -69.548 1.00 63.84 202 ARG A C 1
ATOM 1570 O O . ARG A 1 202 ? 41.977 21.123 -70.703 1.00 63.84 202 ARG A O 1
ATOM 1577 N N .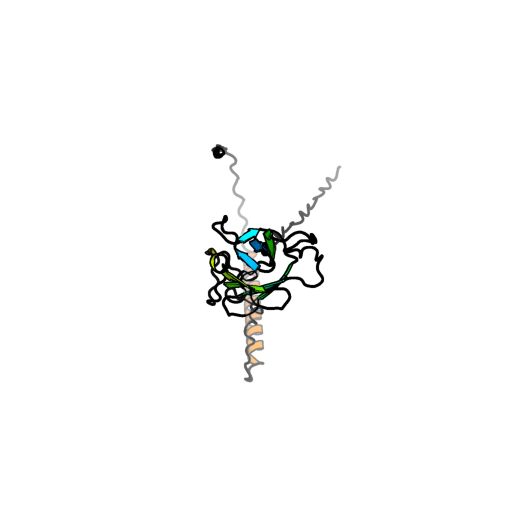 ARG A 1 203 ? 41.685 21.565 -68.525 1.00 59.38 203 ARG A N 1
ATOM 1578 C CA . ARG A 1 203 ? 40.328 22.144 -68.668 1.00 59.38 203 ARG A CA 1
ATOM 1579 C C . ARG A 1 203 ? 40.248 23.487 -69.414 1.00 59.38 203 ARG A C 1
ATOM 1581 O O . ARG A 1 203 ? 39.144 23.954 -69.664 1.00 59.38 203 ARG A O 1
ATOM 1588 N N . LYS A 1 204 ? 41.370 24.110 -69.796 1.00 57.03 204 LYS A N 1
ATOM 1589 C CA . LYS A 1 204 ? 41.360 25.384 -70.548 1.00 57.03 204 LYS A CA 1
ATOM 1590 C C . LYS A 1 204 ? 41.099 25.235 -72.056 1.00 57.03 204 LYS A C 1
ATOM 1592 O O . LYS A 1 204 ? 40.868 26.242 -72.714 1.00 57.03 204 LYS A O 1
ATOM 1597 N N . ASN A 1 205 ? 41.080 24.007 -72.585 1.00 56.41 205 ASN A N 1
ATOM 1598 C CA . ASN A 1 205 ? 40.911 23.723 -74.015 1.00 56.41 205 ASN A CA 1
ATOM 1599 C C . ASN A 1 205 ? 39.655 22.871 -74.280 1.00 56.41 205 ASN A C 1
ATOM 1601 O O . ASN A 1 205 ? 39.752 21.751 -74.782 1.00 56.41 205 ASN A O 1
ATOM 1605 N N . THR A 1 206 ? 38.463 23.356 -73.924 1.00 54.19 206 THR A N 1
ATOM 1606 C CA . THR A 1 206 ? 37.210 22.692 -74.328 1.00 54.19 206 THR A CA 1
ATOM 1607 C C . THR A 1 206 ? 36.180 23.719 -74.780 1.00 54.19 206 THR A C 1
ATOM 1609 O O . THR A 1 206 ? 35.682 24.520 -73.994 1.00 54.19 206 THR A O 1
ATOM 1612 N N . THR A 1 207 ? 35.923 23.692 -76.086 1.00 49.47 207 THR A N 1
ATOM 1613 C CA . THR A 1 207 ? 35.022 24.566 -76.838 1.00 49.47 207 THR A CA 1
ATOM 1614 C C . THR A 1 207 ? 33.602 24.577 -76.270 1.00 49.47 207 THR A C 1
ATOM 1616 O O . THR A 1 207 ? 33.061 23.538 -75.898 1.00 49.47 207 THR A O 1
ATOM 1619 N N . SER A 1 208 ? 32.983 25.756 -76.256 1.00 52.25 208 SER A N 1
ATOM 1620 C CA . SER A 1 208 ? 31.584 25.963 -75.875 1.00 52.25 208 SER A CA 1
ATOM 1621 C C . SER A 1 208 ? 30.605 25.258 -76.819 1.00 52.25 208 SER A C 1
ATOM 1623 O O . SER A 1 208 ? 30.678 25.456 -78.032 1.00 52.25 208 SER A O 1
ATOM 1625 N N . LEU A 1 209 ? 29.627 24.547 -76.253 1.00 51.56 209 LEU A N 1
ATOM 1626 C CA . LEU A 1 209 ? 28.403 24.127 -76.941 1.00 51.56 209 LEU A CA 1
ATOM 1627 C C . LEU A 1 209 ? 27.183 24.847 -76.329 1.00 51.56 209 LEU A C 1
ATOM 1629 O O . LEU A 1 209 ? 27.209 25.165 -75.137 1.00 51.56 209 LEU A O 1
ATOM 1633 N N . PRO A 1 210 ? 26.149 25.155 -77.134 1.00 56.69 210 PRO A N 1
ATOM 1634 C CA . PRO A 1 210 ? 24.996 25.952 -76.713 1.00 56.69 210 PRO A CA 1
ATOM 1635 C C . PRO A 1 210 ? 24.012 25.167 -75.820 1.00 56.69 210 PRO A C 1
ATOM 1637 O O . PRO A 1 210 ? 24.031 23.934 -75.813 1.00 56.69 210 PRO A O 1
ATOM 1640 N N . PRO A 1 211 ? 23.141 25.863 -75.064 1.00 57.06 211 PRO A N 1
ATOM 1641 C CA . PRO A 1 211 ? 22.193 25.229 -74.150 1.00 57.06 211 PRO A CA 1
ATOM 1642 C C . PRO A 1 211 ? 20.991 24.605 -74.889 1.00 57.06 211 PRO A C 1
ATOM 1644 O O . PRO A 1 211 ? 20.484 25.216 -75.830 1.00 57.06 211 PRO A O 1
ATOM 1647 N N . PRO A 1 212 ? 20.478 23.442 -74.442 1.00 56.78 212 PRO A N 1
ATOM 1648 C CA . PRO A 1 212 ? 19.201 22.909 -74.906 1.00 56.78 212 PRO A CA 1
ATOM 1649 C C . PRO A 1 212 ? 18.005 23.635 -74.264 1.00 56.78 212 PRO A C 1
ATOM 1651 O O . PRO A 1 212 ? 18.073 24.133 -73.137 1.00 56.78 212 PRO A O 1
ATOM 1654 N N . GLU A 1 213 ? 16.898 23.681 -75.002 1.00 48.34 213 GLU A N 1
ATOM 1655 C CA . GLU A 1 213 ? 15.663 24.386 -74.646 1.00 48.34 213 GLU A CA 1
ATOM 1656 C C . GLU A 1 213 ? 14.846 23.677 -73.547 1.00 48.34 213 GLU A C 1
ATOM 1658 O O . GLU A 1 213 ? 14.957 22.470 -73.331 1.00 48.34 213 GLU A O 1
ATOM 1663 N N . ARG A 1 214 ? 13.972 24.434 -72.866 1.00 50.47 214 ARG A N 1
ATOM 1664 C CA . ARG A 1 214 ? 12.973 23.895 -71.926 1.00 50.47 214 ARG A CA 1
ATOM 1665 C C . ARG A 1 214 ? 11.637 23.628 -72.630 1.00 50.47 214 ARG A C 1
ATOM 1667 O O . ARG A 1 214 ? 11.054 24.579 -73.148 1.00 50.47 214 ARG A O 1
ATOM 1674 N N . PRO A 1 215 ? 11.056 22.428 -72.489 1.00 55.62 215 PRO A N 1
ATOM 1675 C CA . PRO A 1 215 ? 9.608 22.234 -72.520 1.00 55.62 215 PRO A CA 1
ATOM 1676 C C . PRO A 1 215 ? 8.982 22.515 -71.144 1.00 55.62 215 PRO A C 1
ATOM 1678 O O . PRO A 1 215 ? 9.667 22.528 -70.119 1.00 55.62 215 PRO A O 1
ATOM 1681 N N . ALA A 1 216 ? 7.670 22.742 -71.117 1.00 49.19 216 ALA A N 1
ATOM 1682 C CA . ALA A 1 216 ? 6.930 23.164 -69.931 1.00 49.19 216 ALA A CA 1
ATOM 1683 C C . ALA A 1 216 ? 5.777 22.211 -69.571 1.00 49.19 216 ALA A C 1
ATOM 1685 O O . ALA A 1 216 ? 5.224 21.558 -70.448 1.00 49.19 216 ALA A O 1
ATOM 1686 N N . SER A 1 217 ? 5.319 22.332 -68.317 1.00 45.50 217 SER A N 1
ATOM 1687 C CA . SER A 1 217 ? 3.909 22.207 -67.897 1.00 45.50 217 SER A CA 1
ATOM 1688 C C . SER A 1 217 ? 3.239 20.819 -67.819 1.00 45.50 217 SER A C 1
ATOM 1690 O O . SER A 1 217 ? 3.510 19.915 -68.598 1.00 45.50 217 SER A O 1
ATOM 1692 N N . SER A 1 218 ? 2.236 20.759 -66.924 1.00 44.41 218 SER A N 1
ATOM 1693 C CA . SER A 1 218 ? 1.253 19.689 -66.663 1.00 44.41 218 SER A CA 1
ATOM 1694 C C . SER A 1 218 ? 1.730 18.524 -65.774 1.00 44.41 218 SER A C 1
ATOM 1696 O O . SER A 1 218 ? 2.751 17.914 -66.054 1.00 44.41 218 SER A O 1
ATOM 1698 N N . GLY A 1 219 ? 1.029 18.129 -64.700 1.00 43.09 219 GLY A N 1
ATOM 1699 C CA . GLY A 1 219 ? -0.204 18.665 -64.096 1.00 43.09 219 GLY A CA 1
ATOM 1700 C C . GLY A 1 219 ? -0.935 17.605 -63.244 1.00 43.09 219 GLY A C 1
ATOM 1701 O O . GLY A 1 219 ? -0.586 16.433 -63.328 1.00 43.09 219 GLY A O 1
ATOM 1702 N N . ARG A 1 220 ? -2.005 18.007 -62.524 1.00 44.09 220 ARG A N 1
ATOM 1703 C CA . ARG A 1 220 ? -3.006 17.141 -61.826 1.00 44.09 220 ARG A CA 1
ATOM 1704 C C . ARG A 1 220 ? -2.481 16.442 -60.542 1.00 44.09 220 ARG A C 1
ATOM 1706 O O . ARG A 1 220 ? -1.530 15.684 -60.605 1.00 44.09 220 ARG A O 1
ATOM 1713 N N . ALA A 1 221 ? -2.922 16.755 -59.317 1.00 50.50 221 ALA A N 1
ATOM 1714 C CA . ALA A 1 221 ? -4.262 16.764 -58.691 1.00 50.50 221 ALA A CA 1
ATOM 1715 C C . ALA A 1 221 ? -4.800 15.363 -58.310 1.00 50.50 221 ALA A C 1
ATOM 1717 O O . ALA A 1 221 ? -5.075 14.551 -59.191 1.00 50.50 221 ALA A O 1
ATOM 1718 N N . GLY A 1 222 ? -5.000 15.132 -57.001 1.00 42.28 222 GLY A N 1
ATOM 1719 C CA . GLY A 1 222 ? -5.579 13.912 -56.418 1.00 42.28 222 GLY A CA 1
ATOM 1720 C C . GLY A 1 222 ? -5.788 13.998 -54.890 1.00 42.28 222 GLY A C 1
ATOM 1721 O O . GLY A 1 222 ? -4.824 14.022 -54.135 1.00 42.28 222 GLY A O 1
ATOM 1722 N N . THR A 1 223 ? -7.054 14.022 -54.469 1.00 47.44 223 THR A N 1
ATOM 1723 C CA . THR A 1 223 ? -7.618 13.918 -53.095 1.00 47.44 223 THR A CA 1
ATOM 1724 C C . THR A 1 223 ? -8.961 13.156 -53.198 1.00 47.44 223 THR A C 1
ATOM 1726 O O . THR A 1 223 ? -9.434 12.998 -54.329 1.00 47.44 223 THR A O 1
ATOM 1729 N N . PRO A 1 224 ? -9.664 12.770 -52.100 1.00 65.00 224 PRO A N 1
ATOM 1730 C CA . PRO A 1 224 ? -9.270 12.648 -50.690 1.00 65.00 224 PRO A CA 1
ATOM 1731 C C . PRO A 1 224 ? -9.126 11.139 -50.321 1.00 65.00 224 PRO A C 1
ATOM 1733 O O . PRO A 1 224 ? -8.136 10.617 -50.834 1.00 65.00 224 PRO A O 1
ATOM 1736 N N . PRO A 1 225 ? -9.989 10.374 -49.583 1.00 59.44 225 PRO A N 1
ATOM 1737 C CA . PRO A 1 225 ? -11.238 10.633 -48.827 1.00 59.44 225 PRO A CA 1
ATOM 1738 C C . PRO A 1 225 ? -11.079 10.555 -47.278 1.00 59.44 225 PRO A C 1
ATOM 1740 O O . PRO A 1 225 ? -9.967 10.474 -46.768 1.00 59.44 225 PRO A O 1
ATOM 1743 N N . ASN A 1 226 ? -12.204 10.563 -46.544 1.00 54.34 226 ASN A N 1
ATOM 1744 C CA . ASN A 1 226 ? -12.343 10.321 -45.091 1.00 54.34 226 ASN A CA 1
ATOM 1745 C C . ASN A 1 226 ? -12.963 8.938 -44.783 1.00 54.34 226 ASN A C 1
ATOM 1747 O O . ASN A 1 226 ? -13.682 8.413 -45.634 1.00 54.34 226 ASN A O 1
ATOM 1751 N N . ASN A 1 227 ? -12.772 8.453 -43.542 1.00 46.88 227 ASN A N 1
ATOM 1752 C CA . ASN A 1 227 ? -13.691 7.723 -42.620 1.00 46.88 227 ASN A CA 1
ATOM 1753 C C . ASN A 1 227 ? -12.862 6.785 -41.703 1.00 46.88 227 ASN A C 1
ATOM 1755 O O . ASN A 1 227 ? -11.776 6.374 -42.095 1.00 46.88 227 ASN A O 1
ATOM 1759 N N . VAL A 1 228 ? -13.249 6.444 -40.465 1.00 55.28 228 VAL A N 1
ATOM 1760 C CA . VAL A 1 228 ? -14.572 6.028 -39.947 1.00 55.28 228 VAL A CA 1
ATOM 1761 C C . VAL A 1 228 ? -14.784 6.488 -38.488 1.00 55.28 228 VAL A C 1
ATOM 1763 O O . VAL A 1 228 ? -13.847 6.447 -37.696 1.00 55.28 228 VAL A O 1
ATOM 1766 N N . ASP A 1 229 ? -16.022 6.855 -38.131 1.00 55.47 229 ASP A N 1
ATOM 1767 C CA . ASP A 1 229 ? -16.479 7.069 -36.745 1.00 55.47 229 ASP A CA 1
ATOM 1768 C C . ASP A 1 229 ? -16.563 5.760 -35.934 1.00 55.47 229 ASP A C 1
ATOM 1770 O O . ASP A 1 229 ? -17.131 4.770 -36.403 1.00 55.47 229 ASP A O 1
ATOM 1774 N N . THR A 1 230 ? -16.114 5.779 -34.675 1.00 66.50 230 THR A N 1
ATOM 1775 C CA . THR A 1 230 ? -16.276 4.657 -33.730 1.00 66.50 230 THR A CA 1
ATOM 1776 C C . THR A 1 230 ? -17.313 5.014 -32.653 1.00 66.50 230 THR A C 1
ATOM 1778 O O . THR A 1 230 ? -17.161 6.049 -32.002 1.00 66.50 230 THR A O 1
ATOM 1781 N N . PRO A 1 231 ? -18.362 4.197 -32.424 1.00 72.00 231 PRO A N 1
ATOM 1782 C CA . PRO A 1 231 ? -19.391 4.488 -31.424 1.00 72.00 231 PRO A CA 1
ATOM 1783 C C . PRO A 1 231 ? -18.919 4.213 -29.979 1.00 72.00 231 PRO A C 1
ATOM 1785 O O . PRO A 1 231 ? -18.072 3.342 -29.767 1.00 72.00 231 PRO A O 1
ATOM 1788 N N . PRO A 1 232 ? -19.482 4.906 -28.968 1.00 72.81 232 PRO A N 1
ATOM 1789 C CA . PRO A 1 232 ? -19.145 4.690 -27.561 1.00 72.81 232 PRO A CA 1
ATOM 1790 C C . PRO A 1 232 ? -19.759 3.390 -26.989 1.00 72.81 232 PRO A C 1
ATOM 1792 O O . PRO A 1 232 ? -20.827 2.964 -27.439 1.00 72.81 232 PRO A O 1
ATOM 1795 N N . PRO A 1 233 ? -19.124 2.768 -25.974 1.00 73.62 233 PRO A N 1
ATOM 1796 C CA . PRO A 1 233 ? -19.621 1.550 -25.331 1.00 73.62 233 PRO A CA 1
ATOM 1797 C C . PRO A 1 233 ? -20.839 1.801 -24.413 1.00 73.62 233 PRO A C 1
ATOM 1799 O O . PRO A 1 233 ? -21.032 2.918 -23.925 1.00 73.62 233 PRO A O 1
ATOM 1802 N N . PRO A 1 234 ? -21.670 0.771 -24.153 1.00 71.00 234 PRO A N 1
ATOM 1803 C CA . PRO A 1 234 ? -22.885 0.896 -23.350 1.00 71.00 234 PRO A CA 1
ATOM 1804 C C . PRO A 1 234 ? -22.619 1.009 -21.839 1.00 71.00 234 PRO A C 1
ATOM 1806 O O . PRO A 1 234 ? -21.702 0.402 -21.291 1.00 71.00 234 PRO A O 1
ATOM 1809 N N . ASN A 1 235 ? -23.493 1.761 -21.169 1.00 62.38 235 ASN A N 1
ATOM 1810 C CA . ASN A 1 235 ? -23.474 2.041 -19.733 1.00 62.38 235 ASN A CA 1
ATOM 1811 C C . ASN A 1 235 ? -23.947 0.825 -18.893 1.00 62.38 235 ASN A C 1
ATOM 1813 O O . ASN A 1 235 ? -25.073 0.368 -19.116 1.00 62.38 235 ASN A O 1
ATOM 1817 N N . PRO A 1 236 ? -23.163 0.312 -17.921 1.00 66.94 236 PRO A N 1
ATOM 1818 C CA . PRO A 1 236 ? -23.605 -0.754 -17.019 1.00 66.94 236 PRO A CA 1
ATOM 1819 C C . PRO A 1 236 ? -24.711 -0.282 -16.062 1.00 66.94 236 PRO A C 1
ATOM 1821 O O . PRO A 1 236 ? -24.562 0.709 -15.351 1.00 66.94 236 PRO A O 1
ATOM 1824 N N . GLN A 1 237 ? -25.830 -1.006 -16.023 1.00 62.94 237 GLN A N 1
ATOM 1825 C CA . GLN A 1 237 ? -26.932 -0.736 -15.095 1.00 62.94 237 GLN A CA 1
ATOM 1826 C C . GLN A 1 237 ? -26.676 -1.376 -13.720 1.00 62.94 237 GLN A C 1
ATOM 1828 O O . GLN A 1 237 ? -26.253 -2.528 -13.641 1.00 62.94 237 GLN A O 1
ATOM 1833 N N . ASN A 1 238 ? -27.005 -0.649 -12.647 1.00 49.62 238 ASN A N 1
ATOM 1834 C CA . ASN A 1 238 ? -27.039 -1.175 -11.278 1.00 49.62 238 ASN A CA 1
ATOM 1835 C C . ASN A 1 238 ? -28.037 -2.342 -11.133 1.00 49.62 238 ASN A C 1
ATOM 1837 O O . ASN A 1 238 ? -29.196 -2.193 -11.534 1.00 49.62 238 ASN A O 1
ATOM 1841 N N . PRO A 1 239 ? -27.655 -3.435 -10.451 1.00 63.41 239 PRO A N 1
ATOM 1842 C CA . PRO A 1 239 ? -28.584 -4.298 -9.728 1.00 63.41 239 PRO A CA 1
ATOM 1843 C C . PRO A 1 239 ? -29.092 -3.625 -8.439 1.00 63.41 239 PRO A C 1
ATOM 1845 O O . PRO A 1 239 ? -28.449 -2.718 -7.907 1.00 63.41 239 PRO A O 1
ATOM 1848 N N . ILE A 1 240 ? -30.257 -4.084 -7.975 1.00 58.81 240 ILE A N 1
ATOM 1849 C CA . ILE A 1 240 ? -30.975 -3.649 -6.760 1.00 58.81 240 ILE A CA 1
ATOM 1850 C C . ILE A 1 240 ? -30.498 -4.456 -5.548 1.00 58.81 240 ILE A C 1
ATOM 1852 O O . ILE A 1 240 ? -30.326 -5.683 -5.728 1.00 58.81 240 ILE A O 1
#